Protein 4YJM (pdb70)

Solvent-accessible surface area: 19754 Å² total; per-residue (Å²): 231,170,221,102,105,59,4,48,0,18,5,18,39,44,74,144,17,61,165,102,48,9,12,84,4,0,118,78,14,27,214,25,53,86,102,62,1,109,179,15,26,143,55,2,91,178,151,36,28,5,68,17,54,60,23,93,63,72,76,0,22,74,64,6,110,90,0,17,38,84,0,110,138,52,68,58,68,3,41,7,13,20,68,40,128,273,108,93,68,4,32,0,15,5,16,59,43,73,43,11,6,90,66,0,9,9,14,0,0,87,14,8,28,211,24,56,80,103,59,1,124,185,15,26,114,56,2,108,175,142,34,28,4,66,15,54,56,21,90,65,70,77,0,22,74,66,6,131,38,0,22,23,0,0,132,51,12,38,10,44,3,43,7,12,21,65,34,90,172,282,109,128,65,30,32,0,4,5,4,50,35,129,123,17,60,163,100,47,9,8,86,4,0,117,76,11,25,213,23,54,84,96,49,1,112,149,14,22,136,46,0,133,100,25,3,2,5,65,17,49,61,21,101,130,85,75,0,70,77,64,7,134,87,0,20,40,83,0,132,139,52,48,56,24,4,62,7,33,42,15,43,100,234,222,101,144,67,23,42,0,28,6,58,59,43,107,69,15,47,183,96,0,8,17,22,0,0,92,14,4,28,212,26,55,73,96,63,1,118,180,16,22,141,59,2,134,189,153,38,31,8,70,14,51,52,21,97,129,80,75,0,77,69,57,7,133,29,0,17,18,0,0,116,30,4,10,30,63,3,80,8,50,42,66,60,141

Sequence (336 aa):
LERPKLYKVMLLNDDYTPREFVTVVLKAVFRMSEDTGRRVMMTAHRFGSAVVVVCERDIAETKAKEATDLGKEAGFPLMFTTEPERPKLYKVMLLNDDYTPREFVTVVLKAVFRMSEDTGRRVMMTAHRFGSAVVVVCERDIAETKAKEATDLGKEAGFPLMFTTEPEERPKLYKVMLLNDDYTPREFVTVVLKAVFRMSEDTGRRVMMTAHRFGSAVVVVCERDIAETKAKEATDLGKEAGFPLMFTTEPEERPKLYKVMLLNDDYTPREFVTVVLKAVFRMSEDTGRRVMMTAHRFGSAVVVVCERDIAETKAKEATDLGKEAGFPLMFTTEPE

Structure (mmCIF, N/CA/C/O backbone):
data_4YJM
#
_entry.id   4YJM
#
_cell.length_a   58.007
_cell.length_b   92.550
_cell.length_c   96.464
_cell.angle_alpha   90.00
_cell.angle_beta   90.00
_cell.angle_gamma   90.00
#
_symmetry.space_group_name_H-M   'P 21 21 21'
#
loop_
_entity.id
_entity.type
_entity.pdbx_description
1 polymer 'ATP-dependent Clp protease adapter protein ClpS 2'
2 water water
#
loop_
_atom_site.group_PDB
_atom_site.id
_atom_site.type_symbol
_atom_site.label_atom_id
_atom_site.label_alt_id
_atom_site.label_comp_id
_atom_site.label_asym_id
_atom_site.label_entity_id
_atom_site.label_seq_id
_atom_site.pdbx_PDB_ins_code
_atom_site.Cartn_x
_atom_site.Cartn_y
_atom_site.Cartn_z
_atom_site.occupancy
_atom_site.B_iso_or_equiv
_atom_site.auth_seq_id
_atom_site.auth_comp_id
_atom_site.auth_asym_id
_atom_site.auth_atom_id
_atom_site.pdbx_PDB_model_num
ATOM 1 N N . LEU A 1 18 ? -18.750 42.203 5.550 1.00 121.96 18 LEU A N 1
ATOM 2 C CA . LEU A 1 18 ? -19.817 41.307 5.981 1.00 117.97 18 LEU A CA 1
ATOM 3 C C . LEU A 1 18 ? -20.631 40.861 4.769 1.00 133.20 18 LEU A C 1
ATOM 4 O O . LEU A 1 18 ? -21.859 40.961 4.753 1.00 134.75 18 LEU A O 1
ATOM 19 N N . GLU A 1 19 ? -19.925 40.366 3.756 1.00 124.64 19 GLU A N 1
ATOM 20 C CA . GLU A 1 19 ? -20.539 39.953 2.495 1.00 108.55 19 GLU A CA 1
ATOM 21 C C . GLU A 1 19 ? -21.133 38.534 2.549 1.00 72.98 19 GLU A C 1
ATOM 22 O O . GLU A 1 19 ? -20.967 37.811 3.534 1.00 55.27 19 GLU A O 1
ATOM 34 N N . ARG A 1 20 ? -21.816 38.144 1.475 1.00 77.67 20 ARG A N 1
ATOM 35 C CA . ARG A 1 20 ? -22.560 36.882 1.429 1.00 82.72 20 ARG A CA 1
ATOM 36 C C . ARG A 1 20 ? -21.661 35.643 1.650 1.00 70.01 20 ARG A C 1
ATOM 37 O O . ARG A 1 20 ? -20.592 35.537 1.065 1.00 60.20 20 ARG A O 1
ATOM 58 N N . PRO A 1 21 ? -22.082 34.703 2.507 1.00 74.29 21 PRO A N 1
ATOM 59 C CA . PRO A 1 21 ? -21.192 33.548 2.684 1.00 71.33 21 PRO A CA 1
ATOM 60 C C . PRO A 1 21 ? -21.041 32.731 1.394 1.00 51.85 21 PRO A C 1
ATOM 61 O O . PRO A 1 21 ? -21.937 32.769 0.561 1.00 44.44 21 PRO A O 1
ATOM 72 N N . LYS A 1 22 ? -19.911 32.055 1.215 1.00 43.31 22 LYS A N 1
ATOM 73 C CA . LYS A 1 22 ? -19.686 31.199 0.045 1.00 42.11 22 LYS A CA 1
ATOM 74 C C . LYS A 1 22 ? -19.856 29.757 0.489 1.00 30.85 22 LYS A C 1
ATOM 75 O O . LYS A 1 22 ? -19.093 29.234 1.314 1.00 30.93 22 LYS A O 1
ATOM 94 N N . LEU A 1 23 ? -20.927 29.142 0.018 1.00 26.64 23 LEU A N 1
ATOM 95 C CA . LEU A 1 23 ? -21.284 27.785 0.400 1.00 28.10 23 LEU A CA 1
ATOM 96 C C . LEU A 1 23 ? -20.571 26.766 -0.466 1.00 26.70 23 LEU A C 1
ATOM 97 O O . LEU A 1 23 ? -20.139 27.081 -1.590 1.00 29.34 23 LEU A O 1
ATOM 113 N N . TYR A 1 24 ? -20.413 25.560 0.080 1.00 23.27 24 TYR A N 1
ATOM 114 C CA . TYR A 1 24 ? -19.659 24.477 -0.546 1.00 27.06 24 TYR A CA 1
ATOM 115 C C . TYR A 1 24 ? -20.535 23.243 -0.718 1.00 23.23 24 TYR A C 1
ATOM 116 O O . TYR A 1 24 ? -21.255 22.826 0.194 1.00 21.81 24 TYR A O 1
ATOM 134 N N . LYS A 1 25 ? -20.492 22.686 -1.913 1.00 24.69 25 LYS A N 1
ATOM 135 C CA . LYS A 1 25 ? -21.156 21.413 -2.186 1.00 26.20 25 LYS A CA 1
ATOM 136 C C . LYS A 1 25 ? -20.349 20.291 -1.561 1.00 28.64 25 LYS A C 1
ATOM 137 O O . LYS A 1 25 ? -19.123 20.289 -1.648 1.00 28.41 25 LYS A O 1
ATOM 156 N N . VAL A 1 26 ? -21.021 19.350 -0.927 1.00 24.35 26 VAL A N 1
ATOM 157 C CA . VAL A 1 26 ? -20.397 18.065 -0.625 1.00 22.39 26 VAL A CA 1
ATOM 158 C C . VAL A 1 26 ? -20.801 17.081 -1.726 1.00 24.78 26 VAL A C 1
ATOM 159 O O . VAL A 1 26 ? -21.993 16.886 -1.961 1.00 26.46 26 VAL A O 1
ATOM 172 N N . MET A 1 27 ? -19.811 16.481 -2.372 1.00 23.73 27 MET A N 1
ATOM 173 C CA . MET A 1 27 ? -19.990 15.578 -3.513 1.00 25.85 27 MET A CA 1
ATOM 174 C C . MET A 1 27 ? -19.657 14.169 -3.089 1.00 35.52 27 MET A C 1
ATOM 175 O O . MET A 1 27 ? -18.628 13.947 -2.500 1.00 27.57 27 MET A O 1
ATOM 189 N N . LEU A 1 28 ? -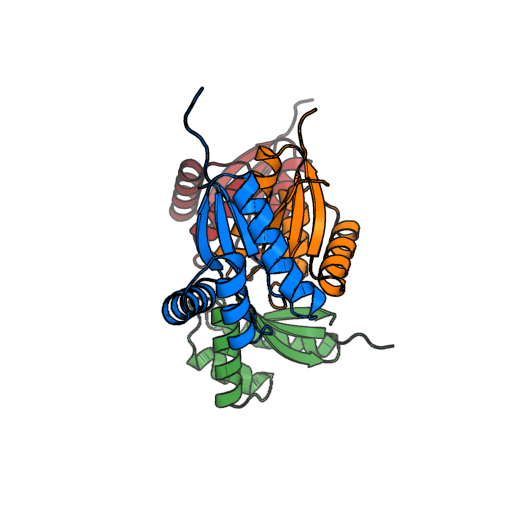20.517 13.225 -3.423 1.00 26.33 28 LEU A N 1
ATOM 190 C CA . LEU A 1 28 ? -20.169 11.803 -3.447 1.00 25.60 28 LEU A CA 1
ATOM 191 C C . LEU A 1 28 ? -19.582 11.408 -4.803 1.00 26.56 28 LEU A C 1
ATOM 192 O O . LEU A 1 28 ? -20.191 11.681 -5.859 1.00 30.67 28 LEU A O 1
ATOM 208 N N . LEU A 1 29 ? -18.441 10.707 -4.798 1.00 31.85 29 LEU A N 1
ATOM 209 C CA . LEU A 1 29 ? -17.818 10.216 -6.033 1.00 32.75 29 LEU A CA 1
ATOM 210 C C . LEU A 1 29 ? -18.167 8.762 -6.308 1.00 34.84 29 LEU A C 1
ATOM 211 O O . LEU A 1 29 ? -18.291 7.966 -5.388 1.00 35.28 29 LEU A O 1
ATOM 227 N N . ASN A 1 30 ? -18.318 8.425 -7.574 1.00 40.92 30 ASN A N 1
ATOM 228 C CA . ASN A 1 30 ? -18.557 7.045 -7.965 1.00 56.02 30 ASN A CA 1
ATOM 229 C C . ASN A 1 30 ? -17.330 6.200 -7.717 1.00 51.24 30 ASN A C 1
ATOM 230 O O . ASN A 1 30 ? -16.212 6.697 -7.818 1.00 42.20 30 ASN A O 1
ATOM 241 N N . ASP A 1 31 ? -17.544 4.934 -7.361 1.00 46.26 31 ASP A N 1
ATOM 242 C CA . ASP A 1 31 ? -16.489 3.925 -7.480 1.00 44.16 31 ASP A CA 1
ATOM 243 C C . ASP A 1 31 ? -17.073 2.541 -7.700 1.00 51.03 31 ASP A C 1
ATOM 244 O O . ASP A 1 31 ? -18.289 2.324 -7.520 1.00 44.61 31 ASP A O 1
ATOM 253 N N . ASP A 1 32 ? -16.180 1.618 -8.034 1.00 49.19 32 ASP A N 1
ATOM 254 C CA . ASP A 1 32 ? -16.522 0.236 -8.369 1.00 60.35 32 ASP A CA 1
ATOM 255 C C . ASP A 1 32 ? -16.493 -0.740 -7.205 1.00 48.39 32 ASP A C 1
ATOM 256 O O . ASP A 1 32 ? -16.745 -1.922 -7.414 1.00 50.37 32 ASP A O 1
ATOM 265 N N . TYR A 1 33 ? -16.148 -0.285 -6.001 1.00 47.94 33 TYR A N 1
ATOM 266 C CA . TYR A 1 33 ? -15.682 -1.230 -4.972 1.00 52.92 33 TYR A CA 1
ATOM 267 C C . TYR A 1 33 ? -16.408 -1.099 -3.645 1.00 50.35 33 TYR A C 1
ATOM 268 O O . TYR A 1 33 ? -16.473 -2.052 -2.877 1.00 45.38 33 TYR A O 1
ATOM 286 N N . THR A 1 34 ? -16.955 0.069 -3.368 1.00 39.41 34 THR A N 1
ATOM 287 C CA . THR A 1 34 ? -17.649 0.252 -2.105 1.00 36.43 34 THR A CA 1
ATOM 288 C C . THR A 1 34 ? -19.045 -0.332 -2.223 1.00 42.25 34 THR A C 1
ATOM 289 O O . THR A 1 34 ? -19.790 0.048 -3.124 1.00 37.66 34 THR A O 1
ATOM 300 N N . PRO A 1 35 ? -19.442 -1.217 -1.289 1.00 40.54 35 PRO A N 1
ATOM 301 C CA . PRO A 1 35 ? -20.796 -1.766 -1.429 1.00 53.16 35 PRO A CA 1
ATOM 302 C C . PRO A 1 35 ? -21.899 -0.725 -1.307 1.00 41.40 35 PRO A C 1
ATOM 303 O O . PRO A 1 35 ? -21.846 0.171 -0.463 1.00 42.58 35 PRO A O 1
ATOM 314 N N . ARG A 1 36 ? -22.914 -0.893 -2.147 1.00 49.82 36 ARG A N 1
ATOM 315 C CA . ARG A 1 36 ? -24.061 -0.004 -2.208 1.00 52.74 36 ARG A CA 1
ATOM 316 C C . ARG A 1 36 ? -24.689 0.174 -0.817 1.00 43.03 36 ARG A C 1
ATOM 317 O O . ARG A 1 36 ? -25.029 1.278 -0.411 1.00 40.97 36 ARG A O 1
ATOM 338 N N . GLU A 1 37 ? -24.827 -0.917 -0.084 1.00 38.92 37 GLU A N 1
ATOM 339 C CA . GLU A 1 37 ? -25.500 -0.877 1.202 1.00 45.73 37 GLU A CA 1
ATOM 340 C C . GLU A 1 37 ? -24.648 -0.173 2.261 1.00 45.60 37 GLU A C 1
ATOM 341 O O . GLU A 1 37 ? -25.193 0.387 3.209 1.00 40.86 37 GLU A O 1
ATOM 353 N N . PHE A 1 38 ? -23.326 -0.200 2.095 1.00 34.71 38 PHE A N 1
ATOM 354 C CA . PHE A 1 38 ? -22.432 0.554 2.977 1.00 35.08 38 PHE A CA 1
ATOM 355 C C . PHE A 1 38 ? -22.609 2.037 2.737 1.00 41.64 38 PHE A C 1
ATOM 356 O O . PHE A 1 38 ? -22.696 2.809 3.688 1.00 35.95 38 PHE A O 1
ATOM 373 N N . VAL A 1 39 ? -22.668 2.452 1.472 1.00 35.34 39 VAL A N 1
ATOM 374 C CA . VAL A 1 39 ? -22.835 3.893 1.179 1.00 28.00 39 VAL A CA 1
ATOM 375 C C . VAL A 1 39 ? -24.148 4.392 1.740 1.00 26.95 39 VAL A C 1
ATOM 376 O O . VAL A 1 39 ? -24.211 5.507 2.262 1.00 37.69 39 VAL A O 1
ATOM 389 N N . THR A 1 40 ? -25.206 3.604 1.622 1.00 29.22 40 THR A N 1
ATOM 390 C CA . THR A 1 40 ? -26.488 3.977 2.197 1.00 32.40 40 THR A CA 1
ATOM 391 C C . THR A 1 40 ? -26.382 4.286 3.698 1.00 36.57 40 THR A C 1
ATOM 392 O O . THR A 1 40 ? -26.916 5.301 4.170 1.00 29.75 40 THR A O 1
ATOM 403 N N . VAL A 1 41 ? -25.671 3.457 4.456 1.00 29.24 41 VAL A N 1
ATOM 404 C CA . VAL A 1 41 ? -25.633 3.677 5.896 1.00 29.03 41 VAL A CA 1
ATOM 405 C C . VAL A 1 41 ? -24.674 4.828 6.220 1.00 26.57 41 VAL A C 1
ATOM 406 O O . VAL A 1 41 ? -24.917 5.556 7.171 1.00 29.33 41 VAL A O 1
ATOM 419 N N . VAL A 1 42 ? -23.652 5.058 5.400 1.00 25.27 42 VAL A N 1
ATOM 420 C CA . VAL A 1 42 ? -22.819 6.256 5.582 1.00 23.32 42 VAL A CA 1
ATOM 421 C C . VAL A 1 42 ? -23.630 7.538 5.352 1.00 32.38 42 VAL A C 1
ATOM 422 O O . VAL A 1 42 ? -23.588 8.470 6.160 1.00 24.33 42 VAL A O 1
ATOM 435 N N . LEU A 1 43 ? -24.396 7.571 4.270 1.00 26.79 43 LEU A N 1
ATOM 436 C CA . LEU A 1 43 ? -25.242 8.725 3.967 1.00 27.45 43 LEU A CA 1
ATOM 437 C C . LEU A 1 43 ? -26.269 8.978 5.065 1.00 26.70 43 LEU A C 1
ATOM 438 O O . LEU A 1 43 ? -26.598 10.125 5.384 1.00 27.45 43 LEU A O 1
ATOM 454 N N . LYS A 1 44 ? -26.830 7.902 5.618 1.00 26.63 44 LYS A N 1
ATOM 455 C CA . LYS A 1 44 ? -27.786 8.046 6.693 1.00 30.91 44 LYS A CA 1
ATOM 456 C C . LYS A 1 44 ? -27.092 8.626 7.951 1.00 34.30 44 LYS A C 1
ATOM 457 O O . LYS A 1 44 ? -27.621 9.542 8.609 1.00 32.19 44 LYS A O 1
ATOM 476 N N . ALA A 1 45 ? -25.943 8.070 8.310 1.00 30.53 45 ALA A N 1
ATOM 477 C CA . ALA A 1 45 ? -25.300 8.425 9.588 1.00 34.05 45 ALA A CA 1
ATOM 478 C C . ALA A 1 45 ? -24.769 9.866 9.579 1.00 28.42 45 ALA A C 1
ATOM 479 O O . ALA A 1 45 ? -24.913 10.580 10.551 1.00 31.09 45 ALA A O 1
ATOM 486 N N . VAL A 1 46 ? -24.128 10.245 8.486 1.00 23.40 46 VAL A N 1
ATOM 487 C CA . VAL A 1 46 ? -23.395 11.521 8.380 1.00 22.34 46 VAL A CA 1
ATOM 488 C C . VAL A 1 46 ? -24.318 12.640 7.893 1.00 35.47 46 VAL A C 1
ATOM 489 O O . VAL A 1 46 ? -24.217 13.760 8.377 1.00 27.12 46 VAL A O 1
ATOM 502 N N . PHE A 1 47 ? -25.241 12.333 6.984 1.00 29.88 47 PHE A N 1
ATOM 503 C CA . PHE A 1 47 ? -26.054 13.381 6.346 1.00 32.83 47 PHE A CA 1
ATOM 504 C C . PHE A 1 47 ? -27.551 13.252 6.623 1.00 32.34 47 PHE A C 1
ATOM 505 O O . PHE A 1 47 ? -28.352 14.036 6.104 1.00 36.10 47 PHE A O 1
ATOM 522 N N . ARG A 1 48 ? -27.943 12.285 7.444 1.00 25.39 48 ARG A N 1
ATOM 523 C CA . ARG A 1 48 ? -29.333 12.085 7.812 1.00 33.70 48 ARG A CA 1
ATOM 524 C C . ARG A 1 48 ? -30.202 11.787 6.576 1.00 38.39 48 ARG A C 1
ATOM 525 O O . ARG A 1 48 ? -31.403 12.024 6.589 1.00 33.48 48 ARG A O 1
ATOM 546 N N . MET A 1 49 ? -29.596 11.245 5.526 1.00 41.20 49 MET A N 1
ATOM 547 C CA . MET A 1 49 ? -30.274 11.066 4.240 1.00 44.78 49 MET A CA 1
ATOM 548 C C . MET A 1 49 ? -31.016 9.719 4.181 1.00 42.60 49 MET A C 1
ATOM 549 O O . MET A 1 49 ? -30.489 8.682 4.596 1.00 46.83 49 MET A O 1
ATOM 563 N N . SER A 1 50 ? -32.260 9.716 3.708 1.00 42.68 50 SER A N 1
ATOM 564 C CA . SER A 1 50 ? -33.031 8.476 3.738 1.00 47.73 50 SER A CA 1
ATOM 565 C C . SER A 1 50 ? -32.517 7.487 2.700 1.00 41.37 50 SER A C 1
ATOM 566 O O . SER A 1 50 ? -31.764 7.856 1.780 1.00 37.61 50 SER A O 1
ATOM 574 N N . GLU A 1 51 ? -32.949 6.241 2.832 1.00 57.04 51 GLU A N 1
ATOM 575 C CA . GLU A 1 51 ? -32.568 5.208 1.882 1.00 72.11 51 GLU A CA 1
ATOM 576 C C . GLU A 1 51 ? -32.896 5.590 0.428 1.00 55.54 51 GLU A C 1
ATOM 577 O O . GLU A 1 51 ? -32.006 5.600 -0.417 1.00 48.43 51 GLU A O 1
ATOM 589 N N . ASP A 1 52 ? -34.150 5.934 0.141 1.00 50.19 52 ASP A N 1
ATOM 590 C CA . ASP A 1 52 ? -34.563 6.277 -1.223 1.00 66.39 52 ASP A CA 1
ATOM 591 C C . ASP A 1 52 ? -33.752 7.431 -1.803 1.00 55.53 52 ASP A C 1
ATOM 592 O O . ASP A 1 52 ? -33.281 7.370 -2.946 1.00 45.55 52 ASP A O 1
ATOM 601 N N . THR A 1 53 ? -33.606 8.500 -1.030 1.00 45.32 53 THR A N 1
ATOM 602 C CA . THR A 1 53 ? -32.803 9.639 -1.459 1.00 48.64 53 THR A CA 1
ATOM 603 C C . THR A 1 53 ? -31.337 9.257 -1.740 1.00 43.50 53 THR A C 1
ATOM 604 O O . THR A 1 53 ? -30.772 9.631 -2.782 1.00 43.76 53 THR A O 1
ATOM 615 N N . GLY A 1 54 ? -30.734 8.545 -0.801 1.00 40.45 54 GLY A N 1
ATOM 616 C CA . GLY A 1 54 ? -29.390 8.002 -0.972 1.00 42.63 54 GLY A CA 1
ATOM 617 C C . GLY A 1 54 ? -29.213 7.216 -2.267 1.00 54.39 54 GLY A C 1
ATOM 618 O O . GLY A 1 54 ? -28.214 7.386 -2.973 1.00 44.50 54 GLY A O 1
ATOM 622 N N . ARG A 1 55 ? -30.180 6.357 -2.596 1.00 39.24 55 ARG A N 1
ATOM 623 C CA . ARG A 1 55 ? -30.065 5.537 -3.791 1.00 53.10 55 ARG A CA 1
ATOM 624 C C . ARG A 1 55 ? -30.127 6.396 -5.051 1.00 55.17 55 ARG A C 1
ATOM 625 O O . ARG A 1 55 ? -29.500 6.073 -6.059 1.00 43.20 55 ARG A O 1
ATOM 646 N N . ARG A 1 56 ? -30.879 7.491 -5.008 1.00 40.71 56 ARG A N 1
ATOM 647 C CA . ARG A 1 56 ? -30.927 8.394 -6.150 1.00 63.11 56 ARG A CA 1
ATOM 648 C C . ARG A 1 56 ? -29.573 9.141 -6.259 1.00 48.79 56 ARG A C 1
ATOM 649 O O . ARG A 1 56 ? -29.101 9.479 -7.355 1.00 41.52 56 ARG A O 1
ATOM 670 N N . VAL A 1 57 ? -28.944 9.385 -5.122 1.00 47.62 57 VAL A N 1
ATOM 671 C CA . VAL A 1 57 ? -27.660 10.093 -5.126 1.00 46.48 57 VAL A CA 1
ATOM 672 C C . VAL A 1 57 ? -26.588 9.194 -5.801 1.00 42.70 57 VAL A C 1
ATOM 673 O O . VAL A 1 57 ? -25.857 9.622 -6.699 1.00 45.33 57 VAL A O 1
ATOM 686 N N . MET A 1 58 ? -26.556 7.933 -5.413 1.00 46.44 58 MET A N 1
ATOM 687 C CA . MET A 1 58 ? -25.706 6.942 -6.076 1.00 37.80 58 MET A CA 1
ATOM 688 C C . MET A 1 58 ? -25.920 6.759 -7.580 1.00 42.71 58 MET A C 1
ATOM 689 O O . MET A 1 58 ? -24.950 6.759 -8.352 1.00 45.63 58 MET A O 1
ATOM 703 N N . MET A 1 59 ? -27.155 6.527 -8.000 1.00 47.33 59 MET A N 1
ATOM 704 C CA . MET A 1 59 ? -27.444 6.444 -9.423 1.00 69.66 59 MET A CA 1
ATOM 705 C C . MET A 1 59 ? -26.873 7.649 -10.144 1.00 57.25 59 MET A C 1
ATOM 706 O O . MET A 1 59 ? -26.333 7.521 -11.235 1.00 45.08 59 MET A O 1
ATOM 720 N N . THR A 1 60 ? -26.974 8.823 -9.530 1.00 62.35 60 THR A N 1
ATOM 721 C CA . THR A 1 60 ? -26.464 10.034 -10.161 1.00 60.59 60 THR A CA 1
ATOM 722 C C . THR A 1 60 ? -24.942 9.956 -10.275 1.00 49.84 60 THR A C 1
ATOM 723 O O . THR A 1 60 ? -24.371 10.307 -11.317 1.00 51.00 60 THR A O 1
ATOM 734 N N . ALA A 1 61 ? -24.301 9.508 -9.200 1.00 43.10 61 ALA A N 1
ATOM 735 C CA . ALA A 1 61 ? -22.853 9.440 -9.161 1.00 42.48 61 ALA A CA 1
ATOM 736 C C . ALA A 1 61 ? -22.375 8.420 -10.209 1.00 49.92 61 ALA A C 1
ATOM 737 O O . ALA A 1 61 ? -21.411 8.669 -10.936 1.00 45.58 61 ALA A O 1
ATOM 744 N N . HIS A 1 62 ? -23.080 7.298 -10.310 1.00 59.49 62 HIS A N 1
ATOM 745 C CA . HIS A 1 62 ? -22.769 6.282 -11.324 1.00 54.32 62 HIS A CA 1
ATOM 746 C C . HIS A 1 62 ? -22.926 6.832 -12.752 1.00 49.36 62 HIS A C 1
ATOM 747 O O . HIS A 1 62 ? -22.147 6.507 -13.657 1.00 49.30 62 HIS A O 1
ATOM 761 N N . ARG A 1 63 ? -23.928 7.678 -12.955 1.00 55.87 63 ARG A N 1
ATOM 762 C CA . ARG A 1 63 ? -24.211 8.206 -14.282 1.00 80.69 63 ARG A CA 1
ATOM 763 C C . ARG A 1 63 ? -23.234 9.319 -14.669 1.00 72.15 63 ARG A C 1
ATOM 764 O O . ARG A 1 63 ? -22.826 9.410 -15.829 1.00 55.60 63 ARG A O 1
ATOM 785 N N . PHE A 1 64 ? -22.851 10.156 -13.705 1.00 67.24 64 PHE A N 1
ATOM 786 C CA . PHE A 1 64 ? -22.088 11.362 -14.020 1.00 68.78 64 PHE A CA 1
ATOM 787 C C . PHE A 1 64 ? -20.664 11.386 -13.455 1.00 48.82 64 PHE A C 1
ATOM 788 O O . PHE A 1 64 ? -19.875 12.259 -13.827 1.00 50.84 64 PHE A O 1
ATOM 805 N N . GLY A 1 65 ? -20.353 10.437 -12.576 1.00 45.34 65 GLY A N 1
ATOM 806 C CA . GLY A 1 65 ? -19.086 10.377 -11.836 1.00 49.09 65 GLY A CA 1
ATOM 807 C C . GLY A 1 65 ? -19.129 10.919 -10.403 1.00 40.56 65 GLY A C 1
ATOM 808 O O . GLY A 1 65 ? -18.376 10.481 -9.523 1.00 37.63 65 GLY A O 1
ATOM 812 N N . SER A 1 66 ? -20.011 11.884 -10.158 1.00 35.74 66 SER A N 1
ATOM 813 C CA . SER A 1 66 ? -20.234 12.425 -8.815 1.00 37.23 66 SER A CA 1
ATOM 814 C C . SER A 1 66 ? -21.679 12.895 -8.626 1.00 37.57 66 SER A C 1
ATOM 815 O O . SER A 1 66 ? -22.382 13.060 -9.609 1.00 40.69 66 SER A O 1
ATOM 823 N N . ALA A 1 67 ? -22.084 13.155 -7.377 1.00 32.63 67 ALA A N 1
ATOM 824 C CA . ALA A 1 67 ? -23.435 13.645 -7.052 1.00 36.16 67 ALA A CA 1
ATOM 825 C C . ALA A 1 67 ? -23.412 14.550 -5.827 1.00 24.86 67 ALA A C 1
ATOM 826 O O . ALA A 1 67 ? -22.681 14.270 -4.880 1.00 24.70 67 ALA A O 1
ATOM 833 N N . VAL A 1 68 ? -24.193 15.643 -5.858 1.00 29.49 68 VAL A N 1
ATOM 834 C CA . VAL A 1 68 ? -24.262 16.553 -4.717 1.00 26.92 68 VAL A CA 1
ATOM 835 C C . VAL A 1 68 ? -25.068 15.934 -3.610 1.00 30.63 68 VAL A C 1
ATOM 836 O O . VAL A 1 68 ? -26.181 15.465 -3.841 1.00 28.85 68 VAL A O 1
ATOM 849 N N . VAL A 1 69 ? -24.533 16.002 -2.402 1.00 24.01 69 VAL A N 1
ATOM 850 C CA . VAL A 1 69 ? -25.189 15.474 -1.195 1.00 27.16 69 VAL A CA 1
ATOM 851 C C . VAL A 1 69 ? -25.890 16.576 -0.413 1.00 24.57 69 VAL A C 1
ATOM 852 O O . VAL A 1 69 ? -27.067 16.468 -0.078 1.00 27.00 69 VAL A O 1
ATOM 865 N N . VAL A 1 70 ? -25.165 17.667 -0.205 1.00 23.22 70 VAL A N 1
ATOM 866 C CA . VAL A 1 70 ? -25.624 18.806 0.567 1.00 20.46 70 VAL A CA 1
ATOM 867 C C . VAL A 1 70 ? -24.784 20.024 0.139 1.00 19.53 70 VAL A C 1
ATOM 868 O O . VAL A 1 70 ? -23.689 19.845 -0.395 1.00 22.02 70 VAL A O 1
ATOM 881 N N . VAL A 1 71 ? -25.295 21.232 0.368 1.00 22.84 71 VAL A N 1
ATOM 882 C CA . VAL A 1 71 ? -24.511 22.458 0.128 1.00 24.22 71 VAL A CA 1
ATOM 883 C C . VAL A 1 71 ? -24.609 23.284 1.422 1.00 20.62 71 VAL A C 1
ATOM 884 O O . VAL A 1 71 ? -25.699 23.618 1.901 1.00 24.63 71 VAL A O 1
ATOM 897 N N . CYS A 1 72 ? -23.455 23.550 2.045 1.00 23.42 72 CYS A N 1
ATOM 898 C CA . CYS A 1 72 ? -23.459 24.153 3.375 1.00 22.09 72 CYS A CA 1
ATOM 899 C C . CYS A 1 72 ? -22.196 24.987 3.604 1.00 27.59 72 CYS A C 1
ATOM 900 O O . CYS A 1 72 ? -21.359 25.115 2.724 1.00 24.25 72 CYS A O 1
ATOM 908 N N . GLU A 1 73 ? -22.101 25.574 4.786 1.00 22.60 73 GLU A N 1
ATOM 909 C CA . GLU A 1 73 ? -20.950 26.391 5.170 1.00 24.25 73 GLU A CA 1
ATOM 910 C C . GLU A 1 73 ? -19.650 25.600 4.964 1.00 21.89 73 GLU A C 1
ATOM 911 O O . GLU A 1 73 ? -19.595 24.394 5.231 1.00 21.60 73 GLU A O 1
ATOM 923 N N . ARG A 1 74 ? -18.611 26.283 4.508 1.00 26.79 74 ARG A N 1
ATOM 924 C CA . ARG A 1 74 ? -17.370 25.583 4.159 1.00 22.41 74 ARG A CA 1
ATOM 925 C C . ARG A 1 74 ? -16.865 24.643 5.258 1.00 26.38 74 ARG A C 1
ATOM 926 O O . ARG A 1 74 ? -16.573 23.489 4.994 1.00 25.46 74 ARG A O 1
ATOM 947 N N . ASP A 1 75 ? -16.702 25.140 6.487 1.00 24.43 75 ASP A N 1
ATOM 948 C CA . ASP A 1 75 ? -16.196 24.312 7.592 1.00 30.20 75 ASP A CA 1
ATOM 949 C C . ASP A 1 75 ? -17.002 23.043 7.779 1.00 31.55 75 ASP A C 1
ATOM 950 O O . ASP A 1 75 ? -16.440 21.980 8.016 1.00 25.46 75 ASP A O 1
ATOM 959 N N . ILE A 1 76 ? -18.326 23.155 7.675 1.00 30.32 76 ILE A N 1
ATOM 960 C CA . ILE A 1 76 ? -19.189 22.018 7.893 1.00 21.51 76 ILE A CA 1
ATOM 961 C C . ILE A 1 76 ? -19.086 21.050 6.717 1.00 26.19 76 ILE A C 1
ATOM 962 O O . ILE A 1 76 ? -18.976 19.838 6.923 1.00 26.28 76 ILE A O 1
ATOM 978 N N . ALA A 1 77 ? -19.043 21.583 5.497 1.00 25.14 77 ALA A N 1
ATOM 979 C CA . ALA A 1 77 ? -18.834 20.736 4.308 1.00 20.56 77 ALA A CA 1
ATOM 980 C C . ALA A 1 77 ? -17.568 19.906 4.418 1.00 25.07 77 ALA A C 1
ATOM 981 O O . ALA A 1 77 ? -17.569 18.682 4.156 1.00 27.24 77 ALA A O 1
ATOM 988 N N . GLU A 1 78 ? -16.476 20.556 4.836 1.00 23.39 78 GLU A N 1
ATOM 989 C CA . GLU A 1 78 ? -15.185 19.878 4.968 1.00 24.95 78 GLU A CA 1
ATOM 990 C C . GLU A 1 78 ? -15.260 18.808 6.041 1.00 29.21 78 GLU A C 1
ATOM 991 O O . GLU A 1 78 ? -14.751 17.709 5.864 1.00 27.60 78 GLU A O 1
ATOM 1003 N N . THR A 1 79 ? -15.870 19.135 7.172 1.00 23.43 79 THR A N 1
ATOM 1004 C CA . THR A 1 79 ? -15.963 18.188 8.289 1.00 27.29 79 THR A CA 1
ATOM 1005 C C . THR A 1 79 ? -16.746 16.952 7.923 1.00 23.72 79 THR A C 1
ATOM 1006 O O . THR A 1 79 ? -16.307 15.829 8.167 1.00 28.62 79 THR A O 1
ATOM 1017 N N . LYS A 1 80 ? -17.916 17.144 7.333 1.00 26.06 80 LYS A N 1
ATOM 1018 C CA . LYS A 1 80 ? -18.721 16.005 6.890 1.00 29.35 80 LYS A CA 1
ATOM 1019 C C . LYS A 1 80 ? -18.119 15.195 5.753 1.00 38.80 80 LYS A C 1
ATOM 1020 O O . LYS A 1 80 ? -18.238 13.987 5.781 1.00 27.42 80 LYS A O 1
ATOM 1039 N N . ALA A 1 81 ? -17.519 15.835 4.746 1.00 23.71 81 ALA A N 1
ATOM 1040 C CA . ALA A 1 81 ? -16.857 15.098 3.690 1.00 21.59 81 ALA A CA 1
ATOM 1041 C C . ALA A 1 81 ? -15.782 14.216 4.296 1.00 28.68 81 ALA A C 1
ATOM 1042 O O . ALA A 1 81 ? -15.635 13.044 3.918 1.00 28.18 81 ALA A O 1
ATOM 1049 N N . LYS A 1 82 ? -15.037 14.748 5.262 1.00 27.68 82 LYS A N 1
ATOM 1050 C CA . LYS A 1 82 ? -13.952 13.958 5.836 1.00 27.57 82 LYS A CA 1
ATOM 1051 C C . LYS A 1 82 ? -14.485 12.811 6.731 1.00 29.68 82 LYS A C 1
ATOM 1052 O O . LYS A 1 82 ? -13.947 11.717 6.703 1.00 27.25 82 LYS A O 1
ATOM 1071 N N . GLU A 1 83 ? -15.538 13.047 7.512 1.00 25.88 83 GLU A N 1
ATOM 1072 C CA . GLU A 1 83 ? -16.083 11.976 8.367 1.00 30.54 83 GLU A CA 1
ATOM 1073 C C . GLU A 1 83 ? -16.624 10.842 7.520 1.00 34.01 83 GLU A C 1
ATOM 1074 O O . GLU A 1 83 ? -16.395 9.655 7.833 1.00 32.58 83 GLU A O 1
ATOM 1086 N N . ALA A 1 84 ? -17.317 11.197 6.441 1.00 26.08 84 ALA A N 1
ATOM 1087 C CA . ALA A 1 84 ? -17.942 10.191 5.586 1.00 27.22 84 ALA A CA 1
ATOM 1088 C C . ALA A 1 84 ? -16.871 9.406 4.806 1.00 39.34 84 ALA A C 1
ATOM 1089 O O . ALA A 1 84 ? -16.910 8.180 4.691 1.00 29.31 84 ALA A O 1
ATOM 1096 N N . THR A 1 85 ? -15.889 10.114 4.289 1.00 26.72 85 THR A N 1
ATOM 1097 C CA . THR A 1 85 ? -14.758 9.446 3.659 1.00 26.00 85 THR A CA 1
ATOM 1098 C C . THR A 1 85 ? -14.005 8.516 4.604 1.00 33.35 85 THR A C 1
ATOM 1099 O O . THR A 1 85 ? -13.558 7.443 4.192 1.00 32.70 85 THR A O 1
ATOM 1110 N N . ASP A 1 86 ? -13.783 8.964 5.841 1.00 27.95 86 ASP A N 1
ATOM 1111 C CA . ASP A 1 86 ? -13.019 8.192 6.795 1.00 30.39 86 ASP A CA 1
ATOM 1112 C C . ASP A 1 86 ? -13.719 6.862 7.097 1.00 32.53 86 ASP A C 1
ATOM 1113 O O . ASP A 1 86 ? -13.071 5.867 7.362 1.00 32.99 86 ASP A O 1
ATOM 1122 N N . LEU A 1 87 ? -15.040 6.862 7.099 1.00 30.29 87 LEU A N 1
ATOM 1123 C CA . LEU A 1 87 ? -15.746 5.622 7.394 1.00 32.92 87 LEU A CA 1
ATOM 1124 C C . LEU A 1 87 ? -15.392 4.571 6.325 1.00 33.83 87 LEU A C 1
ATOM 1125 O O . LEU A 1 87 ? -15.137 3.396 6.640 1.00 34.27 87 LEU A O 1
ATOM 1141 N N . GLY A 1 88 ? -15.336 4.990 5.065 1.00 31.40 88 GLY A N 1
ATOM 1142 C CA . GLY A 1 88 ? -14.985 4.069 3.994 1.00 40.43 88 GLY A CA 1
ATOM 1143 C C . GLY A 1 88 ? -13.529 3.672 4.039 1.00 35.65 88 GLY A C 1
ATOM 1144 O O . GLY A 1 88 ? -13.152 2.488 3.951 1.00 35.84 88 GLY A O 1
ATOM 1148 N N . LYS A 1 89 ? -12.697 4.679 4.223 1.00 36.83 89 LYS A N 1
ATOM 1149 C CA . LYS A 1 89 ? -11.252 4.471 4.240 1.00 37.76 89 LYS A CA 1
ATOM 1150 C C . LYS A 1 89 ? -10.865 3.411 5.280 1.00 42.37 89 LYS A C 1
ATOM 1151 O O . LYS A 1 89 ? -10.163 2.459 4.970 1.00 38.91 89 LYS A O 1
ATOM 1170 N N . GLU A 1 90 ? -11.362 3.548 6.507 1.00 36.17 90 GLU A N 1
ATOM 1171 C CA . GLU A 1 90 ? -10.961 2.656 7.576 1.00 45.04 90 GLU A CA 1
ATOM 1172 C C . GLU A 1 90 ? -11.644 1.289 7.476 1.00 39.36 90 GLU A C 1
ATOM 1173 O O . GLU A 1 90 ? -11.297 0.380 8.210 1.00 42.20 90 GLU A O 1
ATOM 1185 N N . ALA A 1 91 ? -12.599 1.163 6.559 1.00 39.59 91 ALA A N 1
ATOM 1186 C CA . ALA A 1 91 ? -13.183 -0.134 6.216 1.00 49.11 91 ALA A CA 1
ATOM 1187 C C . ALA A 1 91 ? -12.456 -0.789 5.044 1.00 41.32 91 ALA A C 1
ATOM 1188 O O . ALA A 1 91 ? -12.766 -1.915 4.677 1.00 48.09 91 ALA A O 1
ATOM 1195 N N . GLY A 1 92 ? -11.510 -0.077 4.439 1.00 45.60 92 GLY A N 1
ATOM 1196 C CA . GLY A 1 92 ? -10.747 -0.629 3.331 1.00 50.66 92 GLY A CA 1
ATOM 1197 C C . GLY A 1 92 ? -11.413 -0.405 1.988 1.00 54.77 92 GLY A C 1
ATOM 1198 O O . GLY A 1 92 ? -11.099 -1.093 1.029 1.00 52.63 92 GLY A O 1
ATOM 1202 N N . PHE A 1 93 ? -12.343 0.546 1.925 1.00 43.47 93 PHE A N 1
ATOM 1203 C CA . PHE A 1 93 ? -13.025 0.904 0.685 1.00 43.94 93 PHE A CA 1
ATOM 1204 C C . PHE A 1 93 ? -12.490 2.225 0.138 1.00 46.86 93 PHE A C 1
ATOM 1205 O O . PHE A 1 93 ? -12.001 3.058 0.912 1.00 39.47 93 PHE A O 1
ATOM 1222 N N . PRO A 1 94 ? -12.606 2.433 -1.191 1.00 48.30 94 PRO A N 1
ATOM 1223 C CA . PRO A 1 94 ? -12.151 3.677 -1.824 1.00 47.46 94 PRO A CA 1
ATOM 1224 C C . PRO A 1 94 ? -13.173 4.811 -1.752 1.00 44.54 94 PRO A C 1
ATOM 1225 O O . PRO A 1 94 ? -12.916 5.862 -2.326 1.00 37.10 94 PRO A O 1
ATOM 1236 N N . LEU A 1 95 ? -14.297 4.597 -1.063 1.00 39.83 95 LEU A N 1
ATOM 1237 C CA . LEU A 1 95 ? -15.338 5.620 -0.904 1.00 32.70 95 LEU A CA 1
ATOM 1238 C C . LEU A 1 95 ? -14.778 7.011 -0.623 1.00 34.48 95 LEU A C 1
ATOM 1239 O O . LEU A 1 95 ? -14.009 7.217 0.317 1.00 32.33 95 LEU A O 1
ATOM 1255 N N . MET A 1 96 ? -15.189 7.969 -1.435 1.00 28.06 96 MET A N 1
ATOM 1256 C CA . MET A 1 96 ? -14.693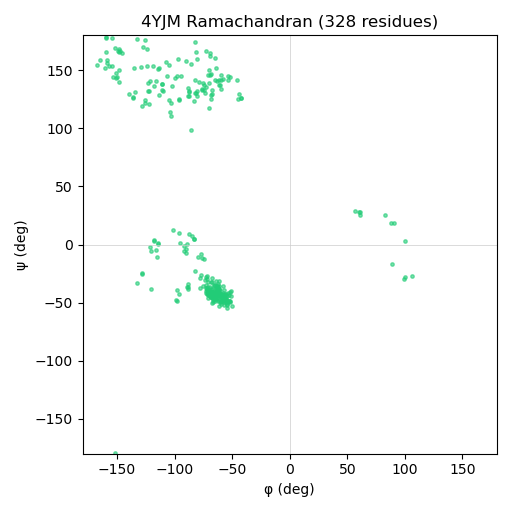 9.341 -1.355 1.00 29.92 96 MET A CA 1
ATOM 1257 C C . MET A 1 96 ? -15.773 10.404 -1.467 1.00 27.40 96 MET A C 1
ATOM 1258 O O . MET A 1 96 ? -16.585 10.392 -2.412 1.00 28.65 96 MET A O 1
ATOM 1272 N N . PHE A 1 97 ? -15.797 11.306 -0.478 1.00 28.43 97 PHE A N 1
ATOM 1273 C CA . PHE A 1 97 ? -16.596 12.524 -0.519 1.00 26.84 97 PHE A CA 1
ATOM 1274 C C . PHE A 1 97 ? -15.655 13.721 -0.634 1.00 28.45 97 PHE A C 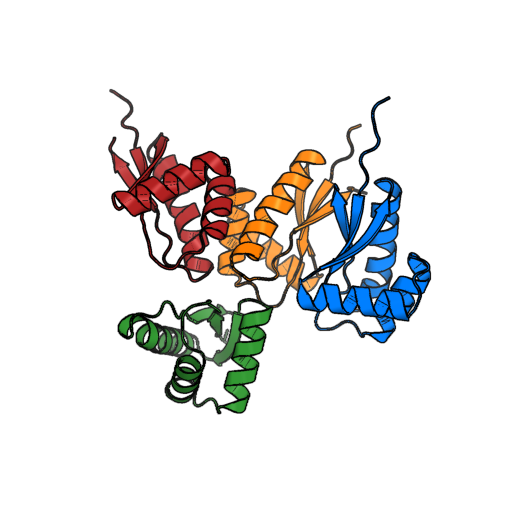1
ATOM 1275 O O . PHE A 1 97 ? -14.614 13.734 0.015 1.00 31.64 97 PHE A O 1
ATOM 1292 N N . THR A 1 98 ? -16.014 14.700 -1.469 1.00 29.36 98 THR A N 1
ATOM 1293 C CA . THR A 1 98 ? -15.162 15.879 -1.684 1.00 28.34 98 THR A CA 1
ATOM 1294 C C . THR A 1 98 ? -15.987 17.144 -1.455 1.00 29.49 98 THR A C 1
ATOM 1295 O O . THR A 1 98 ? -17.203 17.073 -1.339 1.00 25.36 98 THR A O 1
ATOM 1306 N N . THR A 1 99 ? -15.347 18.309 -1.399 1.00 22.87 99 THR A N 1
ATOM 1307 C CA . THR A 1 99 ? -16.093 19.563 -1.422 1.00 25.55 99 THR A CA 1
ATOM 1308 C C . THR A 1 99 ? -15.704 20.392 -2.631 1.00 25.39 99 THR A C 1
ATOM 1309 O O . THR A 1 99 ? -14.606 20.284 -3.161 1.00 27.40 99 THR A O 1
ATOM 1320 N N . GLU A 1 100 ? -16.621 21.239 -3.064 1.00 23.92 100 GLU A N 1
ATOM 1321 C CA . GLU A 1 100 ? -16.303 22.207 -4.078 1.00 29.66 100 GLU A CA 1
ATOM 1322 C C . GLU A 1 100 ? -17.174 23.417 -3.887 1.00 25.66 100 GLU A C 1
ATOM 1323 O O . GLU A 1 100 ? -18.317 23.335 -3.454 1.00 26.01 100 GLU A O 1
ATOM 1335 N N . PRO A 1 101 ? -16.623 24.569 -4.234 1.00 29.50 101 PRO A N 1
ATOM 1336 C CA . PRO A 1 101 ? -17.377 25.785 -4.002 1.00 27.04 101 PRO A CA 1
ATOM 1337 C C . PRO A 1 101 ? -18.581 25.828 -4.944 1.00 30.77 101 PRO A C 1
ATOM 1338 O O . PRO A 1 101 ? -18.480 25.337 -6.070 1.00 33.24 101 PRO A O 1
ATOM 1349 N N . GLU A 1 102 ? -19.707 26.381 -4.500 1.00 28.21 102 GLU A N 1
ATOM 1350 C CA . GLU A 1 102 ? -20.863 26.519 -5.403 1.00 51.85 102 GLU A CA 1
ATOM 1351 C C . GLU A 1 102 ? -20.722 27.767 -6.268 1.00 48.66 102 GLU A C 1
ATOM 1352 O O . GLU A 1 102 ? -19.643 28.360 -6.351 1.00 42.92 102 GLU A O 1
ATOM 1364 N N . ARG B 1 20 ? -3.062 33.652 10.667 1.00 94.91 20 ARG B N 1
ATOM 1365 C CA . ARG B 1 20 ? -2.350 32.948 9.604 1.00 108.54 20 ARG B CA 1
ATOM 1366 C C . ARG B 1 20 ? -3.320 32.470 8.524 1.00 123.33 20 ARG B C 1
ATOM 1367 O O . ARG B 1 20 ? -4.394 31.967 8.841 1.00 129.44 20 ARG B O 1
ATOM 1387 N N . PRO B 1 21 ? -2.952 32.629 7.241 1.00 110.03 21 PRO B N 1
ATOM 1388 C CA . PRO B 1 21 ? -3.816 32.069 6.193 1.00 94.64 21 PRO B CA 1
ATOM 1389 C C . PRO B 1 21 ? -3.818 30.539 6.221 1.00 98.02 21 PRO B C 1
ATOM 1390 O O . PRO B 1 21 ? -2.747 29.941 6.319 1.00 135.66 21 PRO B O 1
ATOM 1401 N N . LYS B 1 22 ? -4.990 29.915 6.154 1.00 107.95 22 LYS B N 1
ATOM 1402 C CA . LYS B 1 22 ? -5.049 28.463 6.141 1.00 77.50 22 LYS B CA 1
ATOM 1403 C C . LYS B 1 22 ? -4.830 27.965 4.718 1.00 49.89 22 LYS B C 1
ATOM 1404 O O . LYS B 1 22 ? -5.528 28.361 3.775 1.00 30.31 22 LYS B O 1
ATOM 1423 N N . LEU B 1 23 ? -3.823 27.116 4.559 1.00 30.53 23 LEU B N 1
ATOM 1424 C CA . LEU B 1 23 ? -3.473 26.575 3.254 1.00 25.12 23 LEU B CA 1
ATOM 1425 C C . LEU B 1 23 ? -4.241 25.274 2.985 1.00 26.89 23 LEU B C 1
ATOM 1426 O O . LEU B 1 23 ? -4.706 24.636 3.934 1.00 26.40 23 LEU B O 1
ATOM 1442 N N . TYR B 1 24 ? -4.374 24.913 1.701 1.00 25.93 24 TYR B N 1
ATOM 1443 C CA . TYR B 1 24 ? -5.102 23.735 1.247 1.00 23.65 24 TYR B CA 1
ATOM 1444 C C . TYR B 1 24 ? -4.234 22.790 0.432 1.00 29.07 24 TYR B C 1
ATOM 1445 O O . TYR B 1 24 ? -3.517 23.205 -0.436 1.00 21.38 24 TYR B O 1
ATOM 1463 N N . LYS B 1 25 ? -4.279 21.514 0.762 1.00 20.87 25 LYS B N 1
ATOM 1464 C CA . LYS B 1 25 ? -3.664 20.479 -0.064 1.00 21.61 25 LYS B CA 1
ATOM 1465 C C . LYS B 1 25 ? -4.465 20.263 -1.324 1.00 22.38 25 LYS B C 1
ATOM 1466 O O . LYS B 1 25 ? -5.708 20.208 -1.286 1.00 25.68 25 LYS B O 1
ATOM 1485 N N . VAL B 1 26 ? -3.783 20.154 -2.451 1.00 20.23 26 VAL B N 1
ATOM 1486 C CA . VAL B 1 26 ? -4.398 19.644 -3.653 1.00 18.46 26 VAL B CA 1
ATOM 1487 C C . VAL B 1 26 ? -4.020 18.164 -3.683 1.00 22.80 26 VAL B C 1
ATOM 1488 O O . VAL B 1 26 ? -2.835 17.796 -3.576 1.00 23.94 26 VAL B O 1
ATOM 1501 N N . MET B 1 27 ? -5.038 17.332 -3.778 1.00 21.71 27 MET B N 1
ATOM 1502 C CA . MET B 1 27 ? -4.878 15.868 -3.738 1.00 29.56 27 MET B CA 1
ATOM 1503 C C . MET B 1 27 ? -5.178 15.243 -5.096 1.00 23.27 27 MET B C 1
ATOM 1504 O O . MET B 1 27 ? -6.183 15.577 -5.716 1.00 22.76 27 MET B O 1
ATOM 1518 N N . LEU B 1 28 ? -4.292 14.354 -5.542 1.00 26.63 28 LEU B N 1
ATOM 1519 C CA . LEU B 1 28 ? -4.581 13.481 -6.680 1.00 21.65 28 LEU B CA 1
ATOM 1520 C C . LEU B 1 28 ? -5.264 12.222 -6.140 1.00 21.45 28 LEU B C 1
ATOM 1521 O O . LEU B 1 28 ? -4.746 11.557 -5.230 1.00 25.83 28 LEU B O 1
ATOM 1537 N N . LEU B 1 29 ? -6.409 11.871 -6.702 1.00 24.24 29 LEU B N 1
ATOM 1538 C CA . LEU B 1 29 ? -7.065 10.612 -6.310 1.00 28.31 29 LEU B CA 1
ATOM 1539 C C . LEU B 1 29 ? -6.686 9.475 -7.252 1.00 25.20 29 LEU B C 1
ATOM 1540 O O . LEU B 1 29 ? -6.512 9.695 -8.447 1.00 24.09 29 LEU B O 1
ATOM 1556 N N . ASN B 1 30 ? -6.576 8.283 -6.700 1.00 28.46 30 ASN B N 1
ATOM 1557 C CA . ASN B 1 30 ? -6.433 7.079 -7.503 1.00 34.79 30 ASN B CA 1
ATOM 1558 C C . ASN B 1 30 ? -7.659 6.798 -8.353 1.00 35.35 30 ASN B C 1
ATOM 1559 O O . ASN B 1 30 ? -8.769 7.027 -7.906 1.00 29.32 30 ASN B O 1
ATOM 1570 N N . ASP B 1 31 ? -7.471 6.319 -9.574 1.00 32.14 31 ASP B N 1
ATOM 1571 C CA . ASP B 1 31 ? -8.554 5.647 -10.298 1.00 28.58 31 ASP B CA 1
ATOM 1572 C C . ASP B 1 31 ? -7.923 4.575 -11.173 1.00 36.40 31 ASP B C 1
ATOM 1573 O O . ASP B 1 31 ? -6.703 4.542 -11.358 1.00 34.74 31 ASP B O 1
ATOM 1582 N N . ASP B 1 32 ? -8.745 3.687 -11.690 1.00 29.28 32 ASP B N 1
ATOM 1583 C CA . ASP B 1 32 ? -8.241 2.517 -12.388 1.00 32.80 32 ASP B CA 1
ATOM 1584 C C . ASP B 1 32 ? -8.308 2.648 -13.911 1.00 35.40 32 ASP B C 1
ATOM 1585 O O . ASP B 1 32 ? -8.106 1.653 -14.618 1.00 33.60 32 ASP B O 1
ATOM 1594 N N . TYR B 1 33 ? -8.553 3.854 -14.428 1.00 28.80 33 TYR B N 1
ATOM 1595 C CA . TYR B 1 33 ? -8.890 4.007 -15.842 1.00 32.21 33 TYR B CA 1
ATOM 1596 C C . TYR B 1 33 ? -8.115 5.105 -16.581 1.00 31.67 33 TYR B C 1
ATOM 1597 O O . TYR B 1 33 ? -7.823 4.958 -17.764 1.00 29.83 33 TYR B O 1
ATOM 1615 N N . THR B 1 34 ? -7.759 6.191 -15.917 1.00 24.81 34 THR B N 1
ATOM 1616 C CA . THR B 1 34 ? -7.022 7.246 -16.594 1.00 22.29 34 THR B CA 1
ATOM 1617 C C . THR B 1 34 ? -5.628 6.742 -16.965 1.00 26.20 34 THR B C 1
ATOM 1618 O O . THR B 1 34 ? -4.941 6.179 -16.129 1.00 27.44 34 THR B O 1
ATOM 1629 N N . PRO B 1 35 ? -5.213 6.906 -18.234 1.00 24.52 35 PRO B N 1
ATOM 1630 C CA . PRO B 1 35 ? -3.853 6.434 -18.530 1.00 26.58 35 PRO B CA 1
ATOM 1631 C C . PRO B 1 35 ? -2.777 7.160 -17.732 1.00 27.87 35 PRO B C 1
ATOM 1632 O O . PRO B 1 35 ? -2.849 8.371 -17.551 1.00 25.81 35 PRO B O 1
ATOM 1643 N N . ARG B 1 36 ? -1.753 6.432 -17.284 1.00 27.70 36 ARG B N 1
ATOM 1644 C CA . ARG B 1 36 ? -0.744 7.062 -16.435 1.00 28.91 36 ARG B CA 1
ATOM 1645 C C . ARG B 1 36 ? 0.007 8.169 -17.206 1.00 28.51 36 ARG B C 1
ATOM 1646 O O . ARG B 1 36 ? 0.336 9.215 -16.639 1.00 25.97 36 ARG B O 1
ATOM 1667 N N . GLU B 1 37 ? 0.283 7.958 -18.488 1.00 28.78 37 GLU B N 1
ATOM 1668 C CA . GLU B 1 37 ? 1.002 8.993 -19.212 1.00 32.64 37 GLU B CA 1
ATOM 1669 C C . GLU B 1 37 ? 0.143 10.256 -19.387 1.00 31.41 37 GLU B C 1
ATOM 1670 O O . GLU B 1 37 ? 0.688 11.346 -19.426 1.00 30.11 37 GLU B O 1
ATOM 1682 N N . PHE B 1 38 ? -1.179 10.132 -19.443 1.00 26.33 38 PHE B N 1
ATOM 1683 C CA . PHE B 1 38 ? -2.028 11.305 -19.446 1.00 26.58 38 PHE B CA 1
ATOM 1684 C C . PHE B 1 38 ? -1.965 12.065 -18.092 1.00 30.21 38 PHE B C 1
ATOM 1685 O O . PHE B 1 38 ? -1.877 13.292 -18.077 1.00 25.67 38 PHE B O 1
ATOM 1702 N N . VAL B 1 39 ? -2.034 11.355 -16.966 1.00 26.25 39 VAL B N 1
ATOM 1703 C CA . VAL B 1 39 ? -1.856 11.999 -15.650 1.00 24.70 39 VAL B CA 1
ATOM 1704 C C . VAL B 1 39 ? -0.499 12.739 -15.593 1.00 20.93 39 VAL B C 1
ATOM 1705 O O . VAL B 1 39 ? -0.415 13.892 -15.104 1.00 22.97 39 VAL B O 1
ATOM 1718 N N . THR B 1 40 ? 0.528 12.100 -16.109 1.00 24.07 40 THR B N 1
ATOM 1719 C CA . THR B 1 40 ? 1.851 12.699 -16.133 1.00 23.85 40 THR B CA 1
ATOM 1720 C C . THR B 1 40 ? 1.855 14.050 -16.828 1.00 35.08 40 THR B C 1
ATOM 1721 O O . THR B 1 40 ? 2.414 14.995 -16.297 1.00 28.39 40 THR B O 1
ATOM 1732 N N . VAL B 1 41 ? 1.244 14.152 -18.002 1.00 27.20 41 VAL B N 1
ATOM 1733 C CA . VAL B 1 41 ? 1.239 15.444 -18.713 1.00 25.75 41 VAL B CA 1
ATOM 1734 C C . VAL B 1 41 ? 0.306 16.469 -18.060 1.00 22.11 41 VAL B C 1
ATOM 1735 O O . VAL B 1 41 ? 0.529 17.689 -18.165 1.00 26.55 41 VAL B O 1
ATOM 1748 N N . VAL B 1 42 ? -0.751 16.005 -17.392 1.00 20.53 42 VAL B N 1
ATOM 1749 C CA . VAL B 1 42 ? -1.614 16.885 -16.631 1.00 19.65 42 VAL B CA 1
ATOM 1750 C C . VAL B 1 42 ? -0.843 17.490 -15.461 1.00 30.45 42 VAL B C 1
ATOM 1751 O O . VAL B 1 42 ? -0.876 18.703 -15.237 1.00 22.95 42 VAL B O 1
ATOM 1764 N N . LEU B 1 43 ? -0.089 16.661 -14.745 1.00 25.96 43 LEU B N 1
ATOM 1765 C CA . LEU B 1 43 ? 0.728 17.184 -13.641 1.00 22.89 43 LEU B CA 1
ATOM 1766 C C . LEU B 1 43 ? 1.768 18.166 -14.130 1.00 22.24 43 LEU B C 1
ATOM 1767 O O . LEU B 1 43 ? 2.071 19.140 -13.454 1.00 24.66 43 LEU B O 1
ATOM 1783 N N . LYS B 1 44 ? 2.390 17.885 -15.264 1.00 21.84 44 LYS B N 1
ATOM 1784 C CA . LYS B 1 44 ? 3.372 18.808 -15.793 1.00 26.66 44 LYS B CA 1
ATOM 1785 C C . LYS B 1 44 ? 2.702 20.141 -16.179 1.00 27.88 44 LYS B C 1
ATOM 1786 O O . LYS B 1 44 ? 3.186 21.203 -15.836 1.00 29.99 44 LYS B O 1
ATOM 1805 N N . ALA B 1 45 ? 1.573 20.071 -16.878 1.00 28.53 45 ALA B N 1
ATOM 1806 C CA . ALA B 1 45 ? 0.938 21.281 -17.404 1.00 33.12 45 ALA B CA 1
ATOM 1807 C C . ALA B 1 45 ? 0.375 22.178 -16.309 1.00 27.96 45 ALA B C 1
ATOM 1808 O O . ALA B 1 45 ? 0.494 23.397 -16.368 1.00 30.49 45 ALA B O 1
ATOM 1815 N N . VAL B 1 46 ? -0.318 21.573 -15.357 1.00 23.17 46 VAL B N 1
ATOM 1816 C CA . VAL B 1 46 ? -1.019 22.331 -14.343 1.00 22.92 46 VAL B CA 1
ATOM 1817 C C . VAL B 1 46 ? -0.136 22.645 -13.144 1.00 34.93 46 VAL B C 1
ATOM 1818 O O . VAL B 1 46 ? -0.273 23.739 -12.609 1.00 23.76 46 VAL B O 1
ATOM 1831 N N . PHE B 1 47 ? 0.790 21.743 -12.773 1.00 23.42 47 PHE B N 1
ATOM 1832 C CA . PHE B 1 47 ? 1.531 21.884 -11.527 1.00 29.75 47 PHE B CA 1
ATOM 1833 C C . PHE B 1 47 ? 3.012 22.030 -11.755 1.00 32.36 47 PHE B C 1
ATOM 1834 O O . PHE B 1 47 ? 3.773 22.145 -10.795 1.00 28.10 47 PHE B O 1
ATOM 1851 N N . ARG B 1 48 ? 3.435 22.073 -13.020 1.00 23.23 48 ARG B N 1
ATOM 1852 C CA . ARG B 1 48 ? 4.849 22.187 -13.379 1.00 29.43 48 ARG B CA 1
ATOM 1853 C C . ARG B 1 48 ? 5.687 21.045 -12.753 1.00 31.43 48 ARG B C 1
ATOM 1854 O O . ARG B 1 48 ? 6.877 21.183 -12.503 1.00 29.09 48 ARG B O 1
ATOM 1875 N N . MET B 1 49 ? 5.047 19.899 -12.547 1.00 31.50 49 MET B N 1
ATOM 1876 C CA . MET B 1 49 ? 5.660 18.764 -11.868 1.00 32.16 49 MET B CA 1
ATOM 1877 C C . MET B 1 49 ? 6.421 17.866 -12.817 1.00 36.46 49 MET B C 1
ATOM 1878 O O . MET B 1 49 ? 5.893 17.442 -13.867 1.00 40.04 49 MET B O 1
ATOM 1892 N N . SER B 1 50 ? 7.691 17.572 -12.492 1.00 37.21 50 SER B N 1
ATOM 1893 C CA . SER B 1 50 ? 8.465 16.727 -13.381 1.00 38.05 50 SER B CA 1
ATOM 1894 C C . SER B 1 50 ? 7.882 15.317 -13.458 1.00 41.54 50 SER B C 1
ATOM 1895 O O . SER B 1 50 ? 7.140 14.864 -12.563 1.00 34.89 50 SER B O 1
ATOM 1903 N N . GLU B 1 51 ? 8.259 14.630 -14.528 1.00 43.61 51 GLU B N 1
ATOM 1904 C CA . GLU B 1 51 ? 7.814 13.269 -14.798 1.00 52.27 51 GLU B CA 1
ATOM 1905 C C . GLU B 1 51 ? 8.067 12.354 -13.623 1.00 42.66 51 GLU B C 1
ATOM 1906 O O . GLU B 1 51 ? 7.182 11.622 -13.190 1.00 45.45 51 GLU B O 1
ATOM 1918 N N . ASP B 1 52 ? 9.296 12.420 -13.117 1.00 40.53 52 ASP B N 1
ATOM 1919 C CA . ASP B 1 52 ? 9.763 11.591 -12.017 1.00 50.44 52 ASP B CA 1
ATOM 1920 C C . ASP B 1 52 ? 8.982 11.807 -10.732 1.00 42.55 52 ASP B C 1
ATOM 1921 O O . ASP B 1 52 ? 8.531 10.844 -10.113 1.00 39.45 52 ASP B O 1
ATOM 1930 N N . THR B 1 53 ? 8.866 13.057 -10.288 1.00 39.02 53 THR B N 1
ATOM 1931 C CA . THR B 1 53 ? 8.011 13.358 -9.151 1.00 39.44 53 THR B CA 1
ATOM 1932 C C . THR B 1 53 ? 6.557 12.928 -9.393 1.00 37.95 53 THR B C 1
ATOM 1933 O O . THR B 1 53 ? 5.894 12.350 -8.508 1.00 37.72 53 THR B O 1
ATOM 1944 N N . GLY B 1 54 ? 6.043 13.253 -10.567 1.00 37.53 54 GLY B N 1
ATOM 1945 C CA . GLY B 1 54 ? 4.697 12.851 -10.946 1.00 32.62 54 GLY B CA 1
ATOM 1946 C C . GLY B 1 54 ? 4.448 11.352 -10.768 1.00 37.18 54 GLY B C 1
ATOM 1947 O O . GLY B 1 54 ? 3.392 10.934 -10.278 1.00 35.91 54 GLY B O 1
ATOM 1951 N N . ARG B 1 55 ? 5.435 10.532 -11.124 1.00 36.23 55 ARG B N 1
ATOM 1952 C CA . ARG B 1 55 ? 5.240 9.099 -11.051 1.00 35.71 55 ARG B CA 1
ATOM 1953 C C . ARG B 1 55 ? 5.254 8.644 -9.600 1.00 43.95 55 ARG B C 1
ATOM 1954 O O . ARG B 1 55 ? 4.577 7.682 -9.240 1.00 39.36 55 ARG B O 1
ATOM 1975 N N . ARG B 1 56 ? 6.006 9.353 -8.759 1.00 38.66 56 ARG B N 1
ATOM 1976 C CA . ARG B 1 56 ? 5.991 9.046 -7.338 1.00 43.69 56 ARG B CA 1
ATOM 1977 C C . ARG B 1 56 ? 4.633 9.418 -6.724 1.00 38.03 56 ARG B C 1
ATOM 1978 O O . ARG B 1 56 ? 4.096 8.682 -5.881 1.00 38.89 56 ARG B O 1
ATOM 1999 N N . VAL B 1 57 ? 4.096 10.568 -7.129 1.00 31.89 57 VAL B N 1
ATOM 2000 C CA . VAL B 1 57 ? 2.780 10.990 -6.661 1.00 30.97 57 VAL B CA 1
ATOM 2001 C C . VAL B 1 57 ? 1.715 9.955 -7.048 1.00 37.89 57 VAL B C 1
ATOM 2002 O O . VAL B 1 57 ? 0.893 9.571 -6.216 1.00 35.15 57 VAL B O 1
ATOM 2015 N N . MET B 1 58 ? 1.749 9.482 -8.290 1.00 36.07 58 MET B N 1
ATOM 2016 C CA . MET B 1 58 ? 0.798 8.468 -8.752 1.00 37.25 58 MET B CA 1
ATOM 2017 C C . MET B 1 58 ? 0.888 7.164 -7.971 1.00 35.28 58 MET B C 1
ATOM 2018 O O . MET B 1 58 ? -0.139 6.571 -7.628 1.00 41.76 58 MET B O 1
ATOM 2032 N N . MET B 1 59 ? 2.100 6.715 -7.668 1.00 30.12 59 MET B N 1
ATOM 2033 C CA . MET B 1 59 ? 2.269 5.482 -6.939 1.00 33.25 59 MET B CA 1
ATOM 2034 C C . MET B 1 59 ? 1.783 5.617 -5.501 1.00 42.95 59 MET B C 1
ATOM 2035 O O . MET B 1 59 ? 1.292 4.647 -4.901 1.00 38.52 59 MET B O 1
ATOM 2049 N N . THR B 1 60 ? 1.940 6.823 -4.956 1.00 36.61 60 THR B N 1
ATOM 2050 C CA . THR B 1 60 ? 1.441 7.134 -3.636 1.00 44.35 60 THR B CA 1
ATOM 2051 C C . THR B 1 60 ? -0.093 7.055 -3.685 1.00 35.24 60 THR B C 1
ATOM 2052 O O . THR B 1 60 ? -0.708 6.407 -2.819 1.00 35.50 60 THR B O 1
ATOM 2063 N N . ALA B 1 61 ? -0.698 7.657 -4.709 1.00 32.42 61 ALA B N 1
ATOM 2064 C CA . ALA B 1 61 ? -2.165 7.648 -4.848 1.00 42.81 61 ALA B CA 1
ATOM 2065 C C . ALA B 1 61 ? -2.691 6.221 -5.028 1.00 43.74 61 ALA B C 1
ATOM 2066 O O . ALA B 1 61 ? -3.711 5.840 -4.451 1.00 37.48 61 ALA B O 1
ATOM 2073 N N . HIS B 1 62 ? -1.974 5.421 -5.806 1.00 38.35 62 HIS B N 1
ATOM 2074 C CA . HIS B 1 62 ? -2.311 4.002 -5.978 1.00 41.83 62 HIS B CA 1
ATOM 2075 C C . HIS B 1 62 ? -2.206 3.201 -4.678 1.00 38.27 62 HIS B C 1
ATOM 2076 O O . HIS B 1 62 ? -3.041 2.348 -4.384 1.00 44.71 62 HIS B O 1
ATOM 2090 N N . ARG B 1 63 ? -1.174 3.455 -3.895 1.00 38.54 63 ARG B N 1
ATOM 2091 C CA . ARG B 1 63 ? -0.966 2.715 -2.667 1.00 40.59 63 ARG B CA 1
ATOM 2092 C C . ARG B 1 63 ? -1.977 3.123 -1.567 1.00 52.16 63 ARG B C 1
ATOM 2093 O O . ARG B 1 63 ? -2.494 2.272 -0.837 1.00 50.73 63 ARG B O 1
ATOM 2114 N N . PHE B 1 64 ? -2.267 4.418 -1.464 1.00 39.99 64 PHE B N 1
ATOM 2115 C CA . PHE B 1 64 ? -3.027 4.940 -0.332 1.00 42.54 64 PHE B CA 1
ATOM 2116 C C . PHE B 1 64 ? -4.366 5.535 -0.693 1.00 40.53 64 PHE B C 1
ATOM 2117 O O . PHE B 1 64 ? -5.111 5.936 0.202 1.00 45.30 64 PHE B O 1
ATOM 2134 N N . GLY B 1 65 ? -4.659 5.603 -1.986 1.00 40.82 65 GLY B N 1
ATOM 2135 C CA . GLY B 1 65 ? -5.912 6.163 -2.468 1.00 37.06 65 GLY B CA 1
ATOM 2136 C C . GLY B 1 65 ? -5.825 7.580 -2.968 1.00 29.21 65 GLY B C 1
ATOM 2137 O O . GLY B 1 65 ? -6.636 7.994 -3.765 1.00 30.19 65 GLY B O 1
ATOM 2141 N N . SER B 1 66 ? -4.883 8.360 -2.436 1.00 31.08 66 SER B N 1
ATOM 2142 C CA . SER B 1 66 ? -4.695 9.762 -2.847 1.00 32.80 66 SER B CA 1
ATOM 2143 C C . SER B 1 66 ? -3.291 10.202 -2.463 1.00 34.42 66 SER B C 1
ATOM 2144 O O . SER B 1 66 ? -2.654 9.547 -1.636 1.00 34.92 66 SER B O 1
ATOM 2152 N N . ALA B 1 67 ? -2.850 11.332 -3.016 1.00 30.22 67 ALA B N 1
ATOM 2153 C CA . ALA B 1 67 ? -1.484 11.814 -2.781 1.00 30.64 67 ALA B CA 1
ATOM 2154 C C . ALA B 1 67 ? -1.478 13.321 -2.886 1.00 22.84 67 ALA B C 1
ATOM 2155 O O . ALA B 1 67 ? -2.154 13.881 -3.742 1.00 22.08 67 ALA B O 1
ATOM 2162 N N . VAL B 1 68 ? -0.670 13.974 -2.051 1.00 22.46 68 VAL B N 1
ATOM 2163 C CA . VAL B 1 68 ? -0.598 15.424 -2.101 1.00 19.98 68 VAL B CA 1
ATOM 2164 C C . VAL B 1 68 ? 0.236 15.866 -3.305 1.00 20.50 68 VAL B C 1
ATOM 2165 O O . VAL B 1 68 ? 1.366 15.393 -3.468 1.00 25.50 68 VAL B O 1
ATOM 2178 N N . VAL B 1 69 ? -0.264 16.833 -4.047 1.00 22.44 69 VAL B N 1
ATOM 2179 C CA . VAL B 1 69 ? 0.416 17.390 -5.198 1.00 26.57 69 VAL B CA 1
ATOM 2180 C C . VAL B 1 69 ? 1.126 18.676 -4.809 1.00 21.04 69 VAL B C 1
ATOM 2181 O O . VAL B 1 69 ? 2.297 18.873 -5.126 1.00 25.62 69 VAL B O 1
ATOM 2194 N N . VAL B 1 70 ? 0.398 19.560 -4.132 1.00 22.56 70 VAL B N 1
ATOM 2195 C CA . VAL B 1 70 ? 0.908 20.874 -3.718 1.00 22.36 70 VAL B CA 1
ATOM 2196 C C . VAL B 1 70 ? 0.036 21.345 -2.564 1.00 21.10 70 VAL B C 1
ATOM 2197 O O . VAL B 1 70 ? -1.08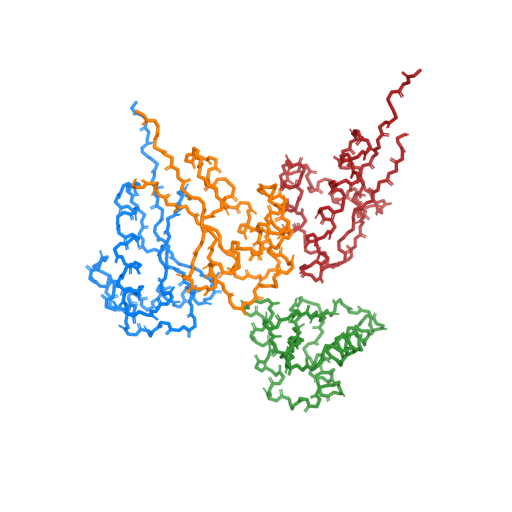7 20.862 -2.417 1.00 23.91 70 VAL B O 1
ATOM 2210 N N . VAL B 1 71 ? 0.575 22.235 -1.731 1.00 22.43 71 VAL B N 1
ATOM 2211 C CA . VAL B 1 71 ? -0.208 22.883 -0.675 1.00 21.87 71 VAL B CA 1
ATOM 2212 C C . VAL B 1 71 ? -0.127 24.402 -0.878 1.00 27.18 71 VAL B C 1
ATOM 2213 O O . VAL B 1 71 ? 0.961 24.984 -0.900 1.00 24.24 71 VAL B O 1
ATOM 2226 N N . CYS B 1 72 ? -1.280 25.054 -1.053 1.00 20.27 72 CYS B N 1
ATOM 2227 C CA . CYS B 1 72 ? -1.264 26.477 -1.425 1.00 17.34 72 CYS B CA 1
ATOM 2228 C C . CYS B 1 72 ? -2.536 27.194 -0.980 1.00 19.94 72 CYS B C 1
ATOM 2229 O O . CYS B 1 72 ? -3.406 26.602 -0.354 1.00 22.12 72 CYS B O 1
ATOM 2237 N N . GLU B 1 73 ? -2.581 28.490 -1.234 1.00 22.09 73 GLU B N 1
ATOM 2238 C CA . GLU B 1 73 ? -3.737 29.330 -0.851 1.00 26.87 73 GLU B CA 1
ATOM 2239 C C . GLU B 1 73 ? -5.041 28.682 -1.382 1.00 20.60 73 GLU B C 1
ATOM 2240 O O . GLU B 1 73 ? -5.046 28.123 -2.470 1.00 22.71 73 GLU B O 1
ATOM 2252 N N . ARG B 1 74 ? -6.132 28.795 -0.614 1.00 22.76 74 ARG B N 1
ATOM 2253 C CA . ARG B 1 74 ? -7.365 28.093 -0.894 1.00 24.85 74 ARG B CA 1
ATOM 2254 C C . ARG B 1 74 ? -7.845 28.305 -2.308 1.00 26.03 74 ARG B C 1
ATOM 2255 O O . ARG B 1 74 ? -8.124 27.342 -3.004 1.00 22.00 74 ARG B O 1
ATOM 2276 N N . ASP B 1 75 ? -7.903 29.565 -2.747 1.00 22.25 75 ASP B N 1
ATOM 2277 C CA . ASP B 1 75 ? -8.477 29.892 -4.064 1.00 24.94 75 ASP B CA 1
ATOM 2278 C C . ASP B 1 75 ? -7.656 29.258 -5.176 1.00 22.60 75 ASP B C 1
ATOM 2279 O O . ASP B 1 75 ? -8.196 28.777 -6.165 1.00 23.56 75 ASP B O 1
ATOM 2288 N N . ILE B 1 76 ? -6.338 29.296 -5.016 1.00 22.23 76 ILE B N 1
ATOM 2289 C CA . ILE B 1 76 ? -5.437 28.727 -6.005 1.00 26.38 76 ILE B CA 1
ATOM 2290 C C . ILE B 1 76 ? -5.546 27.215 -6.010 1.00 26.60 76 ILE B C 1
ATOM 2291 O O . ILE B 1 76 ? -5.603 26.591 -7.091 1.00 24.74 76 ILE B O 1
ATOM 2307 N N . ALA B 1 77 ? -5.601 26.610 -4.821 1.00 22.63 77 ALA B N 1
ATOM 2308 C CA . ALA B 1 77 ? -5.793 25.152 -4.734 1.00 24.63 77 ALA B CA 1
ATOM 2309 C C . ALA B 1 77 ? -7.068 24.720 -5.471 1.00 22.90 77 ALA B C 1
ATOM 2310 O O . ALA B 1 77 ? -7.056 23.756 -6.222 1.00 21.80 77 ALA B O 1
ATOM 2317 N N . GLU B 1 78 ? -8.174 25.435 -5.257 1.00 18.52 78 GLU B N 1
ATOM 2318 C CA . GLU B 1 78 ? -9.433 25.138 -5.908 1.00 18.94 78 GLU B CA 1
ATOM 2319 C C . GLU B 1 78 ? -9.366 25.274 -7.430 1.00 25.61 78 GLU B C 1
ATOM 2320 O O . GLU B 1 78 ? -9.877 24.431 -8.147 1.00 19.41 78 GLU B O 1
ATOM 2332 N N . THR B 1 79 ? -8.765 26.359 -7.897 1.00 25.40 79 THR B N 1
ATOM 2333 C CA . THR B 1 79 ? -8.601 26.648 -9.327 1.00 27.90 79 THR B CA 1
ATOM 2334 C C . THR B 1 79 ? -7.788 25.553 -10.024 1.00 22.27 79 THR B C 1
ATOM 2335 O O . THR B 1 79 ? -8.213 24.973 -11.058 1.00 22.85 79 THR B O 1
ATOM 2346 N N . LYS B 1 80 ? -6.649 25.214 -9.442 1.00 21.40 80 LYS B N 1
ATOM 2347 C CA . LYS B 1 80 ? -5.792 24.197 -10.027 1.00 21.75 80 LYS B CA 1
ATOM 2348 C C . LYS B 1 80 ? -6.428 22.811 -9.979 1.00 28.16 80 LYS B C 1
ATOM 2349 O O . LYS B 1 80 ? -6.334 22.054 -10.940 1.00 22.35 80 LYS B O 1
ATOM 2368 N N . ALA B 1 81 ? -7.085 22.472 -8.882 1.00 21.41 81 ALA B N 1
ATOM 2369 C CA . ALA B 1 81 ? -7.737 21.165 -8.808 1.00 21.05 81 ALA B CA 1
ATOM 2370 C C . ALA B 1 81 ? -8.803 21.065 -9.892 1.00 25.55 81 ALA B C 1
ATOM 2371 O O . ALA B 1 81 ? -8.956 20.021 -10.548 1.00 23.38 81 ALA B O 1
ATOM 2378 N N . LYS B 1 82 ? -9.522 22.149 -10.124 1.00 24.11 82 LYS B N 1
ATOM 2379 C CA . LYS B 1 82 ? -10.586 22.127 -11.115 1.00 25.84 82 LYS B CA 1
ATOM 2380 C C . LYS B 1 82 ? -10.023 22.057 -12.540 1.00 26.61 82 LYS B C 1
ATOM 2381 O O . LYS B 1 82 ? -10.596 21.371 -13.392 1.00 26.85 82 LYS B O 1
ATOM 2400 N N . GLU B 1 83 ? -8.971 22.828 -12.825 1.00 26.18 83 GLU B N 1
ATOM 2401 C CA . GLU B 1 83 ? -8.381 22.788 -14.177 1.00 26.23 83 GLU B CA 1
ATOM 2402 C C . GLU B 1 83 ? -7.825 21.425 -14.523 1.00 21.61 83 GLU B C 1
ATOM 2403 O O . GLU B 1 83 ? -8.015 20.944 -15.640 1.00 29.13 83 GLU B O 1
ATOM 2415 N N . ALA B 1 84 ? -7.142 20.786 -13.570 1.00 21.25 84 ALA B N 1
ATOM 2416 C CA . ALA B 1 84 ? -6.626 19.446 -13.795 1.00 21.47 84 ALA B CA 1
ATOM 2417 C C . ALA B 1 84 ? -7.719 18.377 -13.920 1.00 26.10 84 ALA B C 1
ATOM 2418 O O . ALA B 1 84 ? -7.634 17.505 -14.783 1.00 24.66 84 ALA B O 1
ATOM 2425 N N . THR B 1 85 ? -8.739 18.428 -13.072 1.00 22.97 85 THR B N 1
ATOM 2426 C CA . THR B 1 85 ? -9.869 17.545 -13.192 1.00 20.43 85 THR B CA 1
ATOM 2427 C C . THR B 1 85 ? -10.559 17.691 -14.552 1.00 26.81 85 THR B C 1
ATOM 2428 O O . THR B 1 85 ? -10.935 16.696 -15.212 1.00 26.21 85 THR B O 1
ATOM 2439 N N . ASP B 1 86 ? -10.711 18.940 -14.982 1.00 25.46 86 ASP B N 1
ATOM 2440 C CA . ASP B 1 86 ? -11.429 19.231 -16.223 1.00 25.36 86 ASP B CA 1
ATOM 2441 C C . ASP B 1 86 ? -10.738 18.644 -17.447 1.00 31.67 86 ASP B C 1
ATOM 2442 O O . ASP B 1 86 ? -11.398 18.220 -18.403 1.00 25.16 86 ASP B O 1
ATOM 2451 N N . LEU B 1 87 ? -9.408 18.652 -17.432 1.00 24.24 87 LEU B N 1
ATOM 2452 C CA . LEU B 1 87 ? -8.654 17.987 -18.484 1.00 21.85 87 LEU B CA 1
ATOM 2453 C C . LEU B 1 87 ? -9.076 16.500 -18.597 1.00 22.24 87 LEU B C 1
ATOM 2454 O O . LEU B 1 87 ? -9.316 15.987 -19.701 1.00 26.24 87 LEU B O 1
ATOM 2470 N N . GLY B 1 88 ? -9.133 15.823 -17.467 1.00 24.79 88 GLY B N 1
ATOM 2471 C CA . GLY B 1 88 ? -9.522 14.414 -17.485 1.00 29.50 88 GLY B CA 1
ATOM 2472 C C . GLY B 1 88 ? -10.976 14.226 -17.889 1.00 26.46 88 GLY B C 1
ATOM 2473 O O . GLY B 1 88 ? -11.338 13.360 -18.694 1.00 26.37 88 GLY B O 1
ATOM 2477 N N . LYS B 1 89 ? -11.819 15.055 -17.308 1.00 23.18 89 LYS B N 1
ATOM 2478 C CA . LYS B 1 89 ? -13.253 15.012 -17.583 1.00 25.50 89 LYS B CA 1
ATOM 2479 C C . LYS B 1 89 ? -13.542 15.175 -19.035 1.00 33.42 89 LYS B C 1
ATOM 2480 O O . LYS B 1 89 ? -14.294 14.386 -19.590 1.00 28.92 89 LYS B O 1
ATOM 2499 N N . GLU B 1 90 ? -12.967 16.191 -19.683 1.00 26.17 90 GLU B N 1
ATOM 2500 C CA . GLU B 1 90 ? -13.305 16.408 -21.067 1.00 29.92 90 GLU B CA 1
ATOM 2501 C C . GLU B 1 90 ? -12.662 15.394 -22.000 1.00 32.14 90 GLU B C 1
ATOM 2502 O O . GLU B 1 90 ? -13.045 15.306 -23.164 1.00 30.19 90 GLU B O 1
ATOM 2514 N N . ALA B 1 91 ? -11.709 14.622 -21.505 1.00 28.54 91 ALA B N 1
ATOM 2515 C CA . ALA B 1 91 ? -11.135 13.519 -22.283 1.00 38.13 91 ALA B CA 1
ATOM 2516 C C . ALA B 1 91 ? -11.905 12.188 -22.055 1.00 37.45 91 ALA B C 1
ATOM 2517 O O . ALA B 1 91 ? -11.613 11.180 -22.694 1.00 36.95 91 ALA B O 1
ATOM 2524 N N . GLY B 1 92 ? -12.845 12.187 -21.112 1.00 33.43 92 GLY B N 1
ATOM 2525 C CA . GLY B 1 92 ? -13.680 11.018 -20.844 1.00 40.71 92 GLY B CA 1
ATOM 2526 C C . GLY B 1 92 ? -13.241 10.178 -19.645 1.00 32.58 92 GLY B C 1
ATOM 2527 O O . GLY B 1 92 ? -13.853 9.158 -19.340 1.00 33.01 92 GLY B O 1
ATOM 2531 N N . PHE B 1 93 ? -12.207 10.614 -18.936 1.00 26.68 93 PHE B N 1
ATOM 2532 C CA . PHE B 1 93 ? -11.616 9.840 -17.855 1.00 22.22 93 PHE B CA 1
ATOM 2533 C C . PHE B 1 93 ? -12.139 10.253 -16.493 1.00 24.41 93 PHE B C 1
ATOM 2534 O O . PHE B 1 93 ? -12.664 11.353 -16.337 1.00 30.32 93 PHE B O 1
ATOM 2551 N N . PRO B 1 94 ? -12.014 9.374 -15.489 1.00 28.51 94 PRO B N 1
ATOM 2552 C CA . PRO B 1 94 ? -12.547 9.747 -14.165 1.00 26.73 94 PRO B CA 1
ATOM 2553 C C . PRO B 1 94 ? -11.541 10.514 -13.297 1.00 24.18 94 PRO B C 1
ATOM 2554 O O . PRO B 1 94 ? -11.759 10.772 -12.133 1.00 26.04 94 PRO B O 1
ATOM 2565 N N . LEU B 1 95 ? -10.428 10.890 -13.897 1.00 21.33 95 LEU B N 1
ATOM 2566 C CA . LEU B 1 95 ? -9.353 11.613 -13.202 1.00 23.76 95 LEU B CA 1
ATOM 2567 C C . LEU B 1 95 ? -9.855 12.748 -12.323 1.00 26.39 95 LEU B C 1
ATOM 2568 O O . LEU B 1 95 ? -10.575 13.620 -12.794 1.00 25.96 95 LEU B O 1
ATOM 2584 N N . MET B 1 96 ? -9.482 12.719 -11.053 1.00 22.21 96 MET B N 1
ATOM 2585 C CA . MET B 1 96 ? -10.034 13.673 -10.078 1.00 23.15 96 MET B CA 1
ATOM 2586 C C . MET B 1 96 ? -8.947 14.231 -9.167 1.00 22.23 96 MET B C 1
ATOM 2587 O O . MET B 1 96 ? -8.179 13.454 -8.574 1.00 22.83 96 MET B O 1
ATOM 2601 N N . PHE B 1 97 ? -8.873 15.555 -9.105 1.00 23.23 97 PHE B N 1
ATOM 2602 C CA . PHE B 1 97 ? -8.090 16.253 -8.092 1.00 19.59 97 PHE B CA 1
ATOM 2603 C C . PHE B 1 97 ? -9.038 16.968 -7.122 1.00 27.91 97 PHE B C 1
ATOM 2604 O O . PHE B 1 97 ? -10.041 17.512 -7.541 1.00 25.92 97 PHE B O 1
ATOM 2621 N N . THR B 1 98 ? -8.738 16.917 -5.831 1.00 24.02 98 THR B N 1
ATOM 2622 C CA . THR B 1 98 ? -9.593 17.551 -4.799 1.00 21.49 98 THR B CA 1
ATOM 2623 C C . THR B 1 98 ? -8.775 18.496 -3.931 1.00 24.71 98 THR B C 1
ATOM 2624 O O . THR B 1 98 ? -7.560 18.540 -4.069 1.00 24.38 98 THR B O 1
ATOM 2635 N N . THR B 1 99 ? -9.415 19.215 -3.001 1.00 19.92 99 THR B N 1
ATOM 2636 C CA . THR B 1 99 ? -8.660 19.987 -2.037 1.00 20.92 99 THR B CA 1
ATOM 2637 C C . THR B 1 99 ? -9.085 19.540 -0.670 1.00 22.52 99 THR B C 1
ATOM 2638 O O . THR B 1 99 ? -10.211 19.065 -0.450 1.00 24.06 99 THR B O 1
ATOM 2649 N N . GLU B 1 100 ? -8.179 19.708 0.279 1.00 23.01 100 GLU B N 1
ATOM 2650 C CA . GLU B 1 100 ? -8.511 19.556 1.686 1.00 32.97 100 GLU B CA 1
ATOM 2651 C C . GLU B 1 100 ? -7.652 20.486 2.502 1.00 28.14 100 GLU B C 1
ATOM 2652 O O . GLU B 1 100 ? -6.513 20.758 2.133 1.00 24.91 100 GLU B O 1
ATOM 2664 N N . PRO B 1 101 ? -8.190 20.940 3.639 1.00 24.09 101 PRO B N 1
ATOM 2665 C CA . PRO B 1 101 ? -7.477 21.914 4.459 1.00 25.94 101 PRO B CA 1
ATOM 2666 C C . PRO B 1 101 ? -6.280 21.231 5.081 1.00 31.55 101 PRO B C 1
ATOM 2667 O O . PRO B 1 101 ? -6.379 20.058 5.465 1.00 28.28 101 PRO B O 1
ATOM 2678 N N . GLU B 1 102 ? -5.155 21.918 5.130 1.00 27.66 102 GLU B N 1
ATOM 2679 C CA . GLU B 1 102 ? -4.020 21.404 5.893 1.00 42.19 102 GLU B CA 1
ATOM 2680 C C . GLU B 1 102 ? -4.458 21.242 7.363 1.00 44.85 102 GLU B C 1
ATOM 2681 O O . GLU B 1 102 ? -5.275 22.007 7.858 1.00 46.55 102 GLU B O 1
ATOM 2693 N N . GLU B 1 103 ? -3.946 20.236 8.050 1.00 62.77 103 GLU B N 1
ATOM 2694 C CA . GLU B 1 103 ? -4.324 20.024 9.446 1.00 93.36 103 GLU B CA 1
ATOM 2695 C C . GLU B 1 103 ? -3.089 19.952 10.325 1.00 96.65 103 GLU B C 1
ATOM 2696 O O . GLU B 1 103 ? -2.193 20.783 10.195 1.00 92.72 103 GLU B O 1
ATOM 2708 N N . ARG C 1 20 ? 12.615 -9.866 -12.871 1.00 80.12 20 ARG C N 1
ATOM 2709 C CA . ARG C 1 20 ? 11.166 -10.066 -12.921 1.00 102.94 20 ARG C CA 1
ATOM 2710 C C . ARG C 1 20 ? 10.530 -9.278 -14.084 1.00 119.49 20 ARG C C 1
ATOM 2711 O O . ARG C 1 20 ? 10.804 -8.088 -14.250 1.00 115.68 20 ARG C O 1
ATOM 2731 N N . PRO C 1 21 ? 9.674 -9.935 -14.894 1.00 112.65 21 PRO C N 1
ATOM 2732 C CA . PRO C 1 21 ? 9.104 -9.268 -16.074 1.00 111.18 21 PRO C CA 1
ATOM 2733 C C . PRO C 1 21 ? 8.017 -8.265 -15.727 1.00 107.28 21 PRO C C 1
ATOM 2734 O O . PRO C 1 21 ? 7.190 -8.536 -14.860 1.00 108.64 21 PRO C O 1
ATOM 2745 N N . LYS C 1 22 ? 8.018 -7.121 -16.398 1.00 123.54 22 LYS C N 1
ATOM 2746 C CA . LYS C 1 22 ? 6.902 -6.200 -16.287 1.00 112.11 22 LYS C CA 1
ATOM 2747 C C . LYS C 1 22 ? 6.065 -6.319 -17.544 1.00 69.97 22 LYS C C 1
ATOM 2748 O O . LYS C 1 22 ? 6.506 -6.005 -18.645 1.00 51.16 22 LYS C O 1
ATOM 2767 N N . LEU C 1 23 ? 4.848 -6.804 -17.377 1.00 49.91 23 LEU C N 1
ATOM 2768 C CA . LEU C 1 23 ? 3.924 -6.901 -18.491 1.00 47.57 23 LEU C CA 1
ATOM 2769 C C . LEU C 1 23 ? 3.282 -5.547 -18.706 1.00 45.54 23 LEU C C 1
ATOM 2770 O O . LEU C 1 23 ? 3.380 -4.669 -17.833 1.00 44.85 23 LEU C O 1
ATOM 2786 N N . TYR C 1 24 ? 2.637 -5.410 -19.866 1.00 42.92 24 TYR C N 1
ATOM 2787 C CA . TYR C 1 24 ? 2.013 -4.170 -20.318 1.00 34.44 24 TYR C CA 1
ATOM 2788 C C . TYR C 1 24 ? 0.554 -4.362 -20.621 1.00 38.90 24 TYR C C 1
ATOM 2789 O O . TYR C 1 24 ? 0.154 -5.346 -21.229 1.00 34.51 24 TYR C O 1
ATOM 2807 N N . LYS C 1 25 ? -0.234 -3.381 -20.216 1.00 32.17 25 LYS C N 1
ATOM 2808 C CA . LYS C 1 25 ? -1.643 -3.355 -20.516 1.00 34.48 25 LYS C CA 1
ATOM 2809 C C . LYS C 1 25 ? -1.799 -2.795 -21.911 1.00 33.94 25 LYS C C 1
ATOM 2810 O O . LYS C 1 25 ? -1.058 -1.894 -22.312 1.00 35.31 25 LYS C O 1
ATOM 2829 N N . VAL C 1 26 ? -2.738 -3.366 -22.647 1.00 30.15 26 VAL C N 1
ATOM 2830 C CA . VAL C 1 26 ? -3.280 -2.742 -23.837 1.00 24.48 26 VAL C CA 1
ATOM 2831 C C . VAL C 1 26 ? -4.637 -2.169 -23.476 1.00 36.56 26 VAL C C 1
ATOM 2832 O O . VAL C 1 26 ? -5.544 -2.896 -23.037 1.00 30.49 26 VAL C O 1
ATOM 2845 N N . MET C 1 27 ? -4.768 -0.863 -23.668 1.00 28.61 27 MET C N 1
ATOM 2846 C CA . MET C 1 27 ? -5.997 -0.171 -23.315 1.00 28.40 27 MET C CA 1
ATOM 2847 C C . MET C 1 27 ? -6.682 0.350 -24.575 1.00 34.30 27 MET C C 1
ATOM 2848 O O . MET C 1 27 ? -6.082 1.039 -25.404 1.00 32.01 27 MET C O 1
ATOM 2862 N N . LEU C 1 28 ? -7.952 0.015 -24.689 1.00 28.69 28 LEU C N 1
ATOM 2863 C CA . LEU C 1 28 ? -8.829 0.675 -25.626 1.00 27.02 28 LEU C CA 1
ATOM 2864 C C . LEU C 1 28 ? -9.214 2.021 -25.100 1.00 27.26 28 LEU C C 1
ATOM 2865 O O . LEU C 1 28 ? -9.605 2.132 -23.953 1.00 26.87 28 LEU C O 1
ATOM 2881 N N . LEU C 1 29 ? -9.128 3.062 -25.929 1.00 24.64 29 LEU C N 1
ATOM 2882 C CA . LEU C 1 29 ? -9.651 4.349 -25.519 1.00 25.90 29 LEU C CA 1
ATOM 2883 C C . LEU C 1 29 ? -10.985 4.560 -26.212 1.00 35.57 29 LEU C C 1
ATOM 2884 O O . LEU C 1 29 ? -11.120 4.296 -27.407 1.00 31.61 29 LEU C O 1
ATOM 2900 N N . ASN C 1 30 ? -11.970 5.046 -25.465 1.00 27.83 30 ASN C N 1
ATOM 2901 C CA . ASN C 1 30 ? -13.256 5.381 -26.039 1.00 34.12 30 ASN C CA 1
ATOM 2902 C C . ASN C 1 30 ? -13.180 6.611 -26.944 1.00 37.00 30 ASN C C 1
ATOM 2903 O O . ASN C 1 30 ? -12.363 7.490 -26.725 1.00 40.54 30 ASN C O 1
ATOM 2914 N N . ASP C 1 31 ? -14.040 6.660 -27.954 1.00 37.81 31 ASP C N 1
ATOM 2915 C CA . ASP C 1 31 ? -14.267 7.904 -28.696 1.00 36.76 31 ASP C CA 1
ATOM 2916 C C . ASP C 1 31 ? -15.716 7.885 -29.153 1.00 43.54 31 ASP C C 1
ATOM 2917 O O . ASP C 1 31 ? -16.397 6.862 -29.034 1.00 41.36 31 ASP C O 1
ATOM 2926 N N . ASP C 1 32 ? -16.198 9.020 -29.637 1.00 35.65 32 ASP C N 1
ATOM 2927 C CA . ASP C 1 32 ? -17.612 9.157 -29.990 1.00 43.52 32 ASP C CA 1
ATOM 2928 C C . ASP C 1 32 ? -17.885 8.920 -31.492 1.00 43.53 32 ASP C C 1
ATOM 2929 O O . ASP C 1 32 ? -18.996 9.157 -31.942 1.00 46.22 32 ASP C O 1
ATOM 2938 N N . TYR C 1 33 ? -16.896 8.437 -32.257 1.00 33.72 33 TYR C N 1
ATOM 2939 C CA . TYR C 1 33 ? -17.030 8.360 -33.727 1.00 34.47 33 TYR C CA 1
ATOM 2940 C C . TYR C 1 33 ? -16.905 6.942 -34.316 1.00 44.77 33 TYR C C 1
ATOM 2941 O O . TYR C 1 33 ? -17.595 6.590 -35.265 1.00 42.12 33 TYR C O 1
ATOM 2959 N N . THR C 1 34 ? -16.017 6.129 -33.771 1.00 35.26 34 THR C N 1
ATOM 2960 C CA . THR C 1 34 ? -15.798 4.818 -34.351 1.00 32.31 34 THR C CA 1
ATOM 2961 C C . THR C 1 34 ? -17.054 3.973 -34.124 1.00 33.79 34 THR C C 1
ATOM 2962 O O . THR C 1 34 ? -17.534 3.877 -32.996 1.00 35.66 34 THR C O 1
ATOM 2973 N N . PRO C 1 35 ? -17.593 3.358 -35.187 1.00 43.45 35 PRO C N 1
ATOM 2974 C CA . PRO C 1 35 ? -18.762 2.500 -34.968 1.00 49.85 35 PRO C CA 1
ATOM 2975 C C . PRO C 1 35 ? -18.472 1.318 -34.045 1.00 45.15 35 PRO C C 1
ATOM 2976 O O . PRO C 1 35 ? -17.444 0.641 -34.155 1.00 36.70 35 PRO C O 1
ATOM 2987 N N . ARG C 1 36 ? -19.419 1.082 -33.151 1.00 40.82 36 ARG C N 1
ATOM 2988 C CA . ARG C 1 36 ? -19.388 0.023 -32.164 1.00 35.82 36 ARG C CA 1
ATOM 2989 C C . ARG C 1 36 ? -19.104 -1.341 -32.819 1.00 35.71 36 ARG C C 1
ATOM 2990 O O . ARG C 1 36 ? -18.254 -2.090 -32.344 1.00 36.86 36 ARG C O 1
ATOM 3011 N N . GLU C 1 37 ? -19.833 -1.649 -33.888 1.00 31.14 37 GLU C N 1
ATOM 3012 C CA . GLU C 1 37 ? -19.662 -2.919 -34.605 1.00 39.10 37 GLU C CA 1
ATOM 3013 C C . GLU C 1 37 ? -18.268 -3.049 -35.240 1.00 35.36 37 GLU C C 1
ATOM 3014 O O . GLU C 1 37 ? -17.753 -4.164 -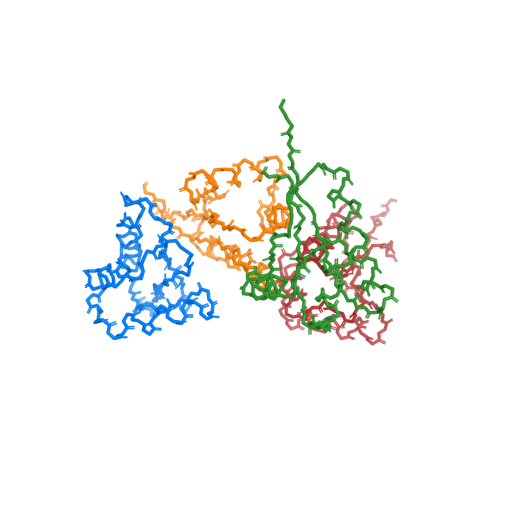35.382 1.00 38.69 37 GLU C O 1
ATOM 3026 N N . PHE C 1 38 ? -17.671 -1.933 -35.645 1.00 32.78 38 PHE C N 1
ATOM 3027 C CA . PHE C 1 38 ? -16.300 -1.975 -36.162 1.00 26.50 38 PHE C CA 1
ATOM 3028 C C . PHE C 1 38 ? -15.345 -2.337 -35.023 1.00 35.44 38 PHE C C 1
ATOM 3029 O O . PHE C 1 38 ? -14.444 -3.162 -35.192 1.00 33.80 38 PHE C O 1
ATOM 3046 N N . VAL C 1 39 ? -15.544 -1.744 -33.849 1.00 30.17 39 VAL C N 1
ATOM 3047 C CA . VAL C 1 39 ? -14.644 -2.032 -32.721 1.00 30.13 39 VAL C CA 1
ATOM 3048 C C . VAL C 1 39 ? -14.744 -3.493 -32.331 1.00 32.72 39 VAL C C 1
ATOM 3049 O O . VAL C 1 39 ? -13.729 -4.128 -32.027 1.00 31.34 39 VAL C O 1
ATOM 3062 N N . THR C 1 40 ? -15.939 -4.055 -32.429 1.00 26.69 40 THR C N 1
ATOM 3063 C CA . THR C 1 40 ? -16.158 -5.453 -32.089 1.00 33.84 40 THR C CA 1
ATOM 3064 C C . THR C 1 40 ? -15.284 -6.361 -32.965 1.00 37.16 40 THR C C 1
ATOM 3065 O O . THR C 1 40 ? -14.623 -7.287 -32.476 1.00 31.08 40 THR C O 1
ATOM 3076 N N . VAL C 1 41 ? -15.236 -6.062 -34.252 1.00 31.13 41 VAL C N 1
ATOM 3077 C CA . VAL C 1 41 ? -14.542 -6.977 -35.160 1.00 35.83 41 VAL C CA 1
ATOM 3078 C C . VAL C 1 41 ? -13.034 -6.704 -35.127 1.00 30.15 41 VAL C C 1
ATOM 3079 O O . VAL C 1 41 ? -12.264 -7.608 -35.421 1.00 33.11 41 VAL C O 1
ATOM 3092 N N . VAL C 1 42 ? -12.607 -5.506 -34.736 1.00 27.04 42 VAL C N 1
ATOM 3093 C CA . VAL C 1 42 ? -11.174 -5.264 -34.464 1.00 24.75 42 VAL C CA 1
ATOM 3094 C C . VAL C 1 42 ? -10.716 -6.052 -33.232 1.00 29.70 42 VAL C C 1
ATOM 3095 O O . VAL C 1 42 ? -9.657 -6.691 -33.256 1.00 27.24 42 VAL C O 1
ATOM 3108 N N . LEU C 1 43 ? -11.517 -6.052 -32.169 1.00 27.97 43 LEU C N 1
ATOM 3109 C CA . LEU C 1 43 ? -11.159 -6.794 -30.967 1.00 28.79 43 LEU C CA 1
ATOM 3110 C C . LEU C 1 43 ? -11.106 -8.300 -31.262 1.00 28.83 43 LEU C C 1
ATOM 3111 O O . LEU C 1 43 ? -10.221 -9.009 -30.771 1.00 32.55 43 LEU C O 1
ATOM 3127 N N . LYS C 1 44 ? -12.064 -8.774 -32.052 1.00 27.29 44 LYS C N 1
ATOM 3128 C CA . LYS C 1 44 ? -12.066 -10.159 -32.482 1.00 29.24 44 LYS C CA 1
ATOM 3129 C C . LYS C 1 44 ? -10.786 -10.494 -33.266 1.00 32.59 44 LYS C C 1
ATOM 3130 O O . LYS C 1 44 ? -10.107 -11.488 -32.972 1.00 30.04 44 LYS C O 1
ATOM 3149 N N . ALA C 1 45 ? -10.469 -9.681 -34.270 1.00 30.89 45 ALA C N 1
ATOM 3150 C CA . ALA C 1 45 ? -9.357 -10.016 -35.180 1.00 34.28 45 ALA C CA 1
ATOM 3151 C C . ALA C 1 45 ? -8.000 -9.931 -34.500 1.00 30.63 45 ALA C C 1
ATOM 3152 O O . ALA C 1 45 ? -7.167 -10.798 -34.709 1.00 31.50 45 ALA C O 1
ATOM 3159 N N . VAL C 1 46 ? -7.787 -8.884 -33.717 1.00 30.30 46 VAL C N 1
ATOM 3160 C CA . VAL C 1 46 ? -6.474 -8.602 -33.153 1.00 28.28 46 VAL C CA 1
ATOM 3161 C C . VAL C 1 46 ? -6.266 -9.312 -31.806 1.00 36.27 46 VAL C C 1
ATOM 3162 O O . VAL C 1 46 ? -5.162 -9.789 -31.526 1.00 36.13 46 VAL C O 1
ATOM 3175 N N . PHE C 1 47 ? -7.326 -9.398 -30.995 1.00 32.23 47 PHE C N 1
ATOM 3176 C CA . PHE C 1 47 ? -7.201 -9.915 -29.636 1.00 43.95 47 PHE C CA 1
ATOM 3177 C C . PHE C 1 47 ? -7.970 -11.242 -29.425 1.00 45.16 47 PHE C C 1
ATOM 3178 O O . PHE C 1 47 ? -7.938 -11.792 -28.334 1.00 39.90 47 PHE C O 1
ATOM 3195 N N . ARG C 1 48 ? -8.624 -11.763 -30.470 1.00 32.09 48 ARG C N 1
ATOM 3196 C CA . ARG C 1 48 ? -9.427 -12.998 -30.369 1.00 37.85 48 ARG C CA 1
ATOM 3197 C C . ARG C 1 48 ? -10.573 -12.855 -29.338 1.00 34.62 48 ARG C C 1
ATOM 3198 O O . ARG C 1 48 ? -11.054 -13.841 -28.766 1.00 39.68 48 ARG C O 1
ATOM 3219 N N . MET C 1 49 ? -11.038 -11.620 -29.152 1.00 36.13 49 MET C N 1
ATOM 3220 C CA . MET C 1 49 ? -12.090 -11.356 -28.181 1.00 39.06 49 MET C CA 1
ATOM 3221 C C . MET C 1 49 ? -13.512 -11.646 -28.738 1.00 33.72 49 MET C C 1
ATOM 3222 O O . MET C 1 49 ? -13.893 -11.183 -29.820 1.00 40.69 49 MET C O 1
ATOM 3236 N N . SER C 1 50 ? -14.285 -12.393 -27.983 1.00 36.12 50 SER C N 1
ATOM 3237 C CA . SER C 1 50 ? -15.629 -12.733 -28.391 1.00 37.75 50 SER C CA 1
ATOM 3238 C C . SER C 1 50 ? -16.506 -11.480 -28.356 1.00 50.68 50 SER C C 1
ATOM 3239 O O . SER C 1 50 ? -16.146 -10.485 -27.738 1.00 39.64 50 SER C O 1
ATOM 3247 N N . GLU C 1 51 ? -17.667 -11.538 -28.993 1.00 44.64 51 GLU C N 1
ATOM 3248 C CA . GLU C 1 51 ? -18.497 -10.358 -29.138 1.00 85.06 51 GLU C CA 1
ATOM 3249 C C . GLU C 1 51 ? -19.000 -9.852 -27.776 1.00 39.57 51 GLU C C 1
ATOM 3250 O O . GLU C 1 51 ? -19.008 -8.650 -27.514 1.00 38.03 51 GLU C O 1
ATOM 3262 N N . ASP C 1 52 ? -19.418 -10.771 -26.920 1.00 44.84 52 ASP C N 1
ATOM 3263 C CA . ASP C 1 52 ? -19.979 -10.427 -25.615 1.00 56.34 52 ASP C CA 1
ATOM 3264 C C . ASP C 1 52 ? -18.925 -9.785 -24.733 1.00 49.91 52 ASP C C 1
ATOM 3265 O O . ASP C 1 52 ? -19.199 -8.821 -24.013 1.00 53.70 52 ASP C O 1
ATOM 3274 N N . THR C 1 53 ? -17.707 -10.304 -24.799 1.00 43.85 53 THR C N 1
ATOM 3275 C CA . THR C 1 53 ? -16.628 -9.755 -23.984 1.00 60.57 53 THR C CA 1
ATOM 3276 C C . THR C 1 53 ? -16.250 -8.349 -24.490 1.00 50.44 53 THR C C 1
ATOM 3277 O O . THR C 1 53 ? -16.095 -7.400 -23.681 1.00 47.79 53 THR C O 1
ATOM 3288 N N . GLY C 1 54 ? -16.145 -8.201 -25.814 1.00 36.58 54 GLY C N 1
ATOM 3289 C CA . GLY C 1 54 ? -15.767 -6.924 -26.419 1.00 29.53 54 GLY C CA 1
ATOM 3290 C C . GLY C 1 54 ? -16.813 -5.860 -26.073 1.00 36.89 54 GLY C C 1
ATOM 3291 O O . GLY C 1 54 ? -16.508 -4.686 -25.940 1.00 39.75 54 GLY C O 1
ATOM 3295 N N . ARG C 1 55 ? -18.057 -6.283 -25.923 1.00 37.64 55 ARG C N 1
ATOM 3296 C CA . ARG C 1 55 ? -19.122 -5.347 -25.605 1.00 55.81 55 ARG C CA 1
ATOM 3297 C C . ARG C 1 55 ? -19.029 -4.851 -24.156 1.00 54.97 55 ARG C C 1
ATOM 3298 O O . ARG C 1 55 ? -19.334 -3.686 -23.865 1.00 40.43 55 ARG C O 1
ATOM 3319 N N . ARG C 1 56 ? -18.599 -5.715 -23.243 1.00 38.61 56 ARG C N 1
ATOM 3320 C CA . ARG C 1 56 ? -18.374 -5.280 -21.870 1.00 48.30 56 ARG C CA 1
ATOM 3321 C C . ARG C 1 56 ? -17.173 -4.316 -21.835 1.00 42.68 56 ARG C C 1
ATOM 3322 O O . ARG C 1 56 ? -17.169 -3.302 -21.108 1.00 41.69 56 ARG C O 1
ATOM 3343 N N . VAL C 1 57 ? -16.165 -4.618 -22.636 1.00 34.93 57 VAL C N 1
ATOM 3344 C CA . VAL C 1 57 ? -15.016 -3.724 -22.784 1.00 38.35 57 VAL C CA 1
ATOM 3345 C C . VAL C 1 57 ? -15.405 -2.336 -23.262 1.00 47.85 57 VAL C C 1
ATOM 3346 O O . VAL C 1 57 ? -14.926 -1.300 -22.738 1.00 40.64 57 VAL C O 1
ATOM 3359 N N . MET C 1 58 ? -16.277 -2.304 -24.265 1.00 32.92 58 MET C N 1
ATOM 3360 C CA . MET C 1 58 ? -16.680 -1.042 -24.844 1.00 37.14 58 MET C CA 1
ATOM 3361 C C . MET C 1 58 ? -17.538 -0.247 -23.855 1.00 53.55 58 MET C C 1
ATOM 3362 O O . MET C 1 58 ? -17.438 0.986 -23.768 1.00 45.27 58 MET C O 1
ATOM 3376 N N . MET C 1 59 ? -18.367 -0.953 -23.100 1.00 33.92 59 MET C N 1
ATOM 3377 C CA . MET C 1 59 ? -19.226 -0.305 -22.106 1.00 57.67 59 MET C CA 1
ATOM 3378 C C . MET C 1 59 ? -18.381 0.343 -21.020 1.00 42.34 59 MET C C 1
ATOM 3379 O O . MET C 1 59 ? -18.638 1.479 -20.555 1.00 37.83 59 MET C O 1
ATOM 3393 N N . THR C 1 60 ? -17.382 -0.418 -20.599 1.00 39.22 60 THR C N 1
ATOM 3394 C CA . THR C 1 60 ? -16.414 0.040 -19.612 1.00 52.41 60 THR C CA 1
ATOM 3395 C C . THR C 1 60 ? -15.694 1.275 -20.146 1.00 33.10 60 THR C C 1
ATOM 3396 O O . THR C 1 60 ? -15.629 2.324 -19.465 1.00 40.15 60 THR C O 1
ATOM 3407 N N . ALA C 1 61 ? -15.203 1.175 -21.359 1.00 32.35 61 ALA C N 1
ATOM 3408 C CA . ALA C 1 61 ? -14.465 2.299 -21.965 1.00 37.21 61 ALA C CA 1
ATOM 3409 C C . ALA C 1 61 ? -15.390 3.504 -22.127 1.00 44.13 61 ALA C C 1
ATOM 3410 O O . ALA C 1 61 ? -14.991 4.653 -21.888 1.00 37.23 61 ALA C O 1
ATOM 3417 N N . HIS C 1 62 ? -16.657 3.263 -22.433 1.00 40.15 62 HIS C N 1
ATOM 3418 C CA . HIS C 1 62 ? -17.611 4.371 -22.474 1.00 39.21 62 HIS C CA 1
ATOM 3419 C C . HIS C 1 62 ? -17.765 5.062 -21.122 1.00 45.84 62 HIS C C 1
ATOM 3420 O O . HIS C 1 62 ? -17.859 6.307 -21.047 1.00 48.67 62 HIS C O 1
ATOM 3434 N N . ARG C 1 63 ? -17.842 4.278 -20.048 1.00 37.46 63 ARG C N 1
ATOM 3435 C CA . ARG C 1 63 ? -18.089 4.862 -18.743 1.00 40.44 63 ARG C CA 1
ATOM 3436 C C . ARG C 1 63 ? -16.866 5.617 -18.209 1.00 44.42 63 ARG C C 1
ATOM 3437 O O . ARG C 1 63 ? -17.001 6.670 -17.544 1.00 41.58 63 ARG C O 1
ATOM 3458 N N . PHE C 1 64 ? -15.686 5.064 -18.472 1.00 45.94 64 PHE C N 1
ATOM 3459 C CA . PHE C 1 64 ? -14.468 5.518 -17.808 1.00 39.61 64 PHE C CA 1
ATOM 3460 C C . PHE C 1 64 ? -13.398 6.017 -18.758 1.00 33.63 64 PHE C C 1
ATOM 3461 O O . PHE C 1 64 ? -12.339 6.461 -18.317 1.00 39.92 64 PHE C O 1
ATOM 3478 N N . GLY C 1 65 ? -13.677 5.934 -20.051 1.00 33.76 65 GLY C N 1
ATOM 3479 C CA . GLY C 1 65 ? -12.799 6.467 -21.074 1.00 33.96 65 GLY C CA 1
ATOM 3480 C C . GLY C 1 65 ? -11.742 5.501 -21.559 1.00 33.62 65 GLY C C 1
ATOM 3481 O O . GLY C 1 65 ? -11.152 5.716 -22.621 1.00 30.94 65 GLY C O 1
ATOM 3485 N N . SER C 1 66 ? -11.500 4.429 -20.799 1.00 34.88 66 SER C N 1
ATOM 3486 C CA . SER C 1 66 ? -10.580 3.350 -21.212 1.00 32.56 66 SER C CA 1
ATOM 3487 C C . SER C 1 66 ? -11.039 1.998 -20.716 1.00 29.84 66 SER C C 1
ATOM 3488 O O . SER C 1 66 ? -11.850 1.918 -19.796 1.00 36.39 66 SER C O 1
ATOM 3496 N N . ALA C 1 67 ? -10.475 0.943 -21.290 1.00 28.13 67 ALA C N 1
ATOM 3497 C CA . ALA C 1 67 ? -10.642 -0.384 -20.744 1.00 36.98 67 ALA C CA 1
ATOM 3498 C C . ALA C 1 67 ? -9.449 -1.237 -21.129 1.00 29.13 67 ALA C C 1
ATOM 3499 O O . ALA C 1 67 ? -8.895 -1.135 -22.224 1.00 30.14 67 ALA C O 1
ATOM 3506 N N . VAL C 1 68 ? -9.052 -2.111 -20.222 1.00 27.31 68 VAL C N 1
ATOM 3507 C CA . VAL C 1 68 ? -7.961 -3.007 -20.519 1.00 25.92 68 VAL C CA 1
ATOM 3508 C C . VAL C 1 68 ? -8.456 -4.204 -21.326 1.00 31.73 68 VAL C C 1
ATOM 3509 O O . VAL C 1 68 ? -9.420 -4.874 -20.933 1.00 28.82 68 VAL C O 1
ATOM 3522 N N . VAL C 1 69 ? -7.761 -4.493 -22.420 1.00 31.54 69 VAL C N 1
ATOM 3523 C CA . VAL C 1 69 ? -8.144 -5.590 -23.330 1.00 28.46 69 VAL C CA 1
ATOM 3524 C C . VAL C 1 69 ? -7.375 -6.862 -23.028 1.00 37.68 69 VAL C C 1
ATOM 3525 O O . VAL C 1 69 ? -7.908 -7.999 -23.056 1.00 32.41 69 VAL C O 1
ATOM 3538 N N . VAL C 1 70 ? -6.091 -6.675 -22.788 1.00 30.47 70 VAL C N 1
ATOM 3539 C CA . VAL C 1 70 ? -5.170 -7.768 -22.529 1.00 37.54 70 VAL C CA 1
ATOM 3540 C C . VAL C 1 70 ? -3.995 -7.197 -21.748 1.00 33.01 70 VAL C C 1
ATOM 3541 O O . VAL C 1 70 ? -3.738 -6.018 -21.841 1.00 30.03 70 VAL C O 1
ATOM 3554 N N . VAL C 1 71 ? -3.310 -8.021 -20.953 1.00 35.25 71 VAL C N 1
ATOM 3555 C CA . VAL C 1 71 ? -2.037 -7.619 -20.335 1.00 38.36 71 VAL C CA 1
ATOM 3556 C C . VAL C 1 71 ? -1.011 -8.677 -20.706 1.00 43.70 71 VAL C C 1
ATOM 3557 O O . VAL C 1 71 ? -1.252 -9.869 -20.455 1.00 35.96 71 VAL C O 1
ATOM 3570 N N . CYS C 1 72 ? 0.104 -8.268 -21.319 1.00 42.62 72 CYS C N 1
ATOM 3571 C CA . CYS C 1 72 ? 1.021 -9.230 -21.979 1.00 41.04 72 CYS C CA 1
ATOM 3572 C C . CYS C 1 72 ? 2.425 -8.664 -22.175 1.00 47.64 72 CYS C C 1
ATOM 3573 O O . CYS C 1 72 ? 2.643 -7.521 -21.836 1.00 35.25 72 CYS C O 1
ATOM 3581 N N . GLU C 1 73 ? 3.355 -9.453 -22.735 1.00 44.69 73 GLU C N 1
ATOM 3582 C CA . GLU C 1 73 ? 4.737 -8.995 -22.979 1.00 59.43 73 GLU C CA 1
ATOM 3583 C C . GLU C 1 73 ? 4.769 -7.694 -23.769 1.00 33.28 73 GLU C C 1
ATOM 3584 O O . GLU C 1 73 ? 3.919 -7.442 -24.631 1.00 34.77 73 GLU C O 1
ATOM 3596 N N . ARG C 1 74 ? 5.742 -6.847 -23.460 1.00 42.10 74 ARG C N 1
ATOM 3597 C CA . ARG C 1 74 ? 5.726 -5.488 -23.981 1.00 38.59 74 ARG C CA 1
ATOM 3598 C C . ARG C 1 74 ? 5.634 -5.390 -25.497 1.00 32.40 74 ARG C C 1
ATOM 3599 O O . ARG C 1 74 ? 4.821 -4.620 -26.010 1.00 33.92 74 ARG C O 1
ATOM 3620 N N . ASP C 1 75 ? 6.455 -6.146 -26.241 1.00 38.33 75 ASP C N 1
ATOM 3621 C CA . ASP C 1 75 ? 6.492 -5.917 -27.685 1.00 52.22 75 ASP C CA 1
ATOM 3622 C C . ASP C 1 75 ? 5.204 -6.421 -28.351 1.00 43.95 75 ASP C C 1
ATOM 3623 O O . ASP C 1 75 ? 4.761 -5.867 -29.348 1.00 41.99 75 ASP C O 1
ATOM 3632 N N . ILE C 1 76 ? 4.583 -7.446 -27.785 1.00 42.02 76 ILE C N 1
ATOM 3633 C CA . ILE C 1 76 ? 3.288 -7.896 -28.258 1.00 35.41 76 ILE C CA 1
ATOM 3634 C C . ILE C 1 76 ? 2.217 -6.816 -28.009 1.00 26.35 76 ILE C C 1
ATOM 3635 O O . ILE C 1 76 ? 1.384 -6.514 -28.863 1.00 32.91 76 ILE C O 1
ATOM 3651 N N . ALA C 1 77 ? 2.227 -6.281 -26.798 1.00 34.11 77 ALA C N 1
ATOM 3652 C CA . ALA C 1 77 ? 1.286 -5.252 -26.401 1.00 30.96 77 ALA C CA 1
ATOM 3653 C C . ALA C 1 77 ? 1.344 -4.062 -27.376 1.00 37.95 77 ALA C C 1
ATOM 3654 O O . ALA C 1 77 ? 0.321 -3.615 -27.907 1.00 29.85 77 ALA C O 1
ATOM 3661 N N . GLU C 1 78 ? 2.556 -3.622 -27.672 1.00 35.81 78 GLU C N 1
ATOM 3662 C CA . GLU C 1 78 ? 2.759 -2.500 -28.554 1.00 34.04 78 GLU C CA 1
ATOM 3663 C C . GLU C 1 78 ? 2.376 -2.845 -29.994 1.00 36.40 78 GLU C C 1
ATOM 3664 O O . GLU C 1 78 ? 1.756 -2.045 -30.667 1.00 30.68 78 GLU C O 1
ATOM 3676 N N . THR C 1 79 ? 2.728 -4.046 -30.455 1.00 32.75 79 THR C N 1
ATOM 3677 C CA . THR C 1 79 ? 2.376 -4.482 -31.807 1.00 32.81 79 THR C CA 1
ATOM 3678 C C . THR C 1 79 ? 0.886 -4.558 -31.967 1.00 33.17 79 THR C C 1
ATOM 3679 O O . THR C 1 79 ? 0.340 -4.081 -32.972 1.00 34.61 79 THR C O 1
ATOM 3690 N N . LYS C 1 80 ? 0.200 -5.127 -30.974 1.00 28.27 80 LYS C N 1
ATOM 3691 C CA . LYS C 1 80 ? -1.242 -5.307 -31.112 1.00 30.83 80 LYS C CA 1
ATOM 3692 C C . LYS C 1 80 ? -1.975 -3.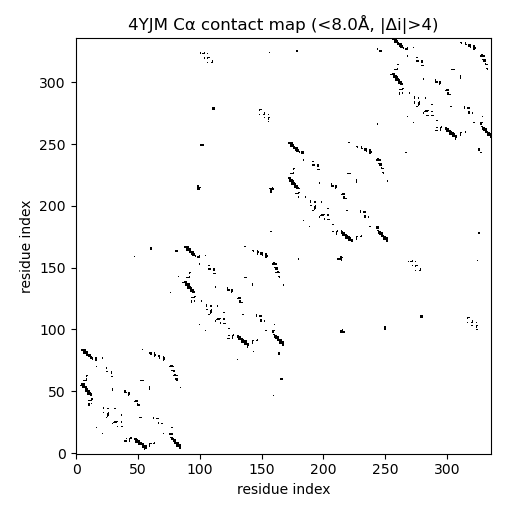969 -31.018 1.00 29.21 80 LYS C C 1
ATOM 3693 O O . LYS C 1 80 ? -2.953 -3.754 -31.729 1.00 27.91 80 LYS C O 1
ATOM 3712 N N . ALA C 1 81 ? -1.516 -3.085 -30.144 1.00 29.81 81 ALA C N 1
ATOM 3713 C CA . ALA C 1 81 ? -2.149 -1.777 -30.015 1.00 28.98 81 ALA C CA 1
ATOM 3714 C C . ALA C 1 81 ? -2.018 -0.985 -31.320 1.00 29.14 81 ALA C C 1
ATOM 3715 O O . ALA C 1 81 ? -2.950 -0.280 -31.725 1.00 27.40 81 ALA C O 1
ATOM 3722 N N . LYS C 1 82 ? -0.855 -1.077 -31.954 1.00 30.22 82 LYS C N 1
ATOM 3723 C CA . LYS C 1 82 ? -0.655 -0.406 -33.241 1.00 36.32 82 LYS C CA 1
ATOM 3724 C C . LYS C 1 82 ? -1.459 -1.050 -34.362 1.00 33.78 82 LYS C C 1
ATOM 3725 O O . LYS C 1 82 ? -2.012 -0.335 -35.214 1.00 30.69 82 LYS C O 1
ATOM 3744 N N . GLU C 1 83 ? -1.534 -2.374 -34.381 1.00 30.62 83 GLU C N 1
ATOM 3745 C CA . GLU C 1 83 ? -2.358 -3.053 -35.390 1.00 35.90 83 GLU C CA 1
ATOM 3746 C C . GLU C 1 83 ? -3.813 -2.651 -35.304 1.00 34.70 83 GLU C C 1
ATOM 3747 O O . GLU C 1 83 ? -4.466 -2.395 -36.333 1.00 31.62 83 GLU C O 1
ATOM 3759 N N . ALA C 1 84 ? -4.344 -2.616 -34.091 1.00 26.31 84 ALA C N 1
ATOM 3760 C CA . ALA C 1 84 ? -5.755 -2.310 -33.908 1.00 28.51 84 ALA C CA 1
ATOM 3761 C C . ALA C 1 84 ? -6.010 -0.846 -34.189 1.00 26.38 84 ALA C C 1
ATOM 3762 O O . ALA C 1 84 ? -7.030 -0.496 -34.799 1.00 29.68 84 ALA C O 1
ATOM 3769 N N . THR C 1 85 ? -5.067 0.013 -33.793 1.00 27.94 85 THR C N 1
ATOM 3770 C CA . THR C 1 85 ? -5.195 1.422 -34.093 1.00 25.60 85 THR C CA 1
ATOM 3771 C C . THR C 1 85 ? -5.176 1.657 -35.594 1.00 29.15 85 THR C C 1
ATOM 3772 O O . THR C 1 85 ? -5.976 2.428 -36.109 1.00 28.42 85 THR C O 1
ATOM 3783 N N . ASP C 1 86 ? -4.246 1.008 -36.285 1.00 24.38 86 ASP C N 1
ATOM 3784 C CA . ASP C 1 86 ? -4.072 1.199 -37.707 1.00 27.60 86 ASP C CA 1
ATOM 3785 C C . ASP C 1 86 ? -5.326 0.773 -38.483 1.00 32.26 86 ASP C C 1
ATOM 3786 O O . ASP C 1 86 ? -5.633 1.356 -39.516 1.00 30.22 86 ASP C O 1
ATOM 3795 N N . LEU C 1 87 ? -5.999 -0.280 -38.035 1.00 28.47 87 LEU C N 1
ATOM 3796 C CA . LEU C 1 87 ? -7.252 -0.676 -38.685 1.00 26.21 87 LEU C CA 1
ATOM 3797 C C . LEU C 1 87 ? -8.231 0.466 -38.657 1.00 27.48 87 LEU C C 1
ATOM 3798 O O . LEU C 1 87 ? -8.862 0.787 -39.659 1.00 30.50 87 LEU C O 1
ATOM 3814 N N . GLY C 1 88 ? -8.367 1.104 -37.514 1.00 29.30 88 GLY C N 1
ATOM 3815 C CA . GLY C 1 88 ? -9.274 2.248 -37.443 1.00 27.31 88 GLY C CA 1
ATOM 3816 C C . GLY C 1 88 ? -8.795 3.431 -38.282 1.00 29.36 88 GLY C C 1
ATOM 3817 O O . GLY C 1 88 ? -9.544 4.038 -39.077 1.00 32.88 88 GLY C O 1
ATOM 3821 N N . LYS C 1 89 ? -7.530 3.780 -38.105 1.00 32.20 89 LYS C N 1
ATOM 3822 C CA . LYS C 1 89 ? -6.935 4.904 -38.826 1.00 33.12 89 LYS C CA 1
ATOM 3823 C C . LYS C 1 89 ? -7.150 4.774 -40.334 1.00 36.39 89 LYS C C 1
ATOM 3824 O O . LYS C 1 89 ? -7.541 5.720 -40.977 1.00 30.77 89 LYS C O 1
ATOM 3843 N N . GLU C 1 90 ? -6.871 3.611 -40.907 1.00 30.12 90 GLU C N 1
ATOM 3844 C CA . GLU C 1 90 ? -6.940 3.476 -42.364 1.00 32.58 90 GLU C CA 1
ATOM 3845 C C . GLU C 1 90 ? -8.379 3.302 -42.816 1.00 34.61 90 GLU C C 1
ATOM 3846 O O . GLU C 1 90 ? -8.668 3.424 -44.011 1.00 34.80 90 GLU C O 1
ATOM 3858 N N . ALA C 1 91 ? -9.299 3.070 -41.872 1.00 34.28 91 ALA C N 1
ATOM 3859 C CA . ALA C 1 91 ? -10.736 3.151 -42.220 1.00 33.96 91 ALA C CA 1
ATOM 3860 C C . ALA C 1 91 ? -11.307 4.567 -42.048 1.00 37.55 91 ALA C C 1
ATOM 3861 O O . ALA C 1 91 ? -12.486 4.790 -42.279 1.00 40.84 91 ALA C O 1
ATOM 3868 N N . GLY C 1 92 ? -10.478 5.522 -41.637 1.00 39.51 92 GLY C N 1
ATOM 3869 C CA . GLY C 1 92 ? -10.922 6.892 -41.456 1.00 40.89 92 GLY C CA 1
ATOM 3870 C C . GLY C 1 92 ? -11.600 7.122 -40.107 1.00 40.42 92 GLY C C 1
ATOM 3871 O O . GLY C 1 92 ? -12.421 8.022 -39.974 1.00 39.16 92 GLY C O 1
ATOM 3875 N N . PHE C 1 93 ? -11.270 6.308 -39.108 1.00 29.80 93 PHE C N 1
ATOM 3876 C CA . PHE C 1 93 ? -11.828 6.438 -37.755 1.00 30.88 93 PHE C CA 1
ATOM 3877 C C . PHE C 1 93 ? -10.706 6.849 -36.794 1.00 33.74 93 PHE C C 1
ATOM 3878 O O . PHE C 1 93 ? -9.548 6.504 -37.036 1.00 36.27 93 PHE C O 1
ATOM 3895 N N . PRO C 1 94 ? -11.045 7.563 -35.707 1.00 31.89 94 PRO C N 1
ATOM 3896 C CA . PRO C 1 94 ? -10.065 8.027 -34.723 1.00 29.34 94 PRO C CA 1
ATOM 3897 C C . PRO C 1 94 ? -9.741 6.976 -33.644 1.00 28.05 94 PRO C C 1
ATOM 3898 O O . PRO C 1 94 ? -9.045 7.343 -32.691 1.00 34.06 94 PRO C O 1
ATOM 3909 N N . LEU C 1 95 ? -10.251 5.753 -33.794 1.00 29.66 95 LEU C N 1
ATOM 3910 C CA . LEU C 1 95 ? -10.010 4.654 -32.881 1.00 32.36 95 LEU C CA 1
ATOM 3911 C C . LEU C 1 95 ? -8.555 4.577 -32.423 1.00 36.36 95 LEU C C 1
ATOM 3912 O O . LEU C 1 95 ? -7.639 4.495 -33.237 1.00 33.19 95 LEU C O 1
ATOM 3928 N N . MET C 1 96 ? -8.367 4.564 -31.107 1.00 27.37 96 MET C N 1
ATOM 3929 C CA . MET C 1 96 ? -7.049 4.594 -30.519 1.00 27.14 96 MET C CA 1
ATOM 3930 C C . MET C 1 96 ? -6.903 3.565 -29.405 1.00 32.93 96 MET C C 1
ATOM 3931 O O . MET C 1 96 ? -7.759 3.467 -28.541 1.00 30.44 96 MET C O 1
ATOM 3945 N N . PHE C 1 97 ? -5.819 2.789 -29.454 1.00 29.54 97 PHE C N 1
ATOM 3946 C CA . PHE C 1 97 ? -5.394 1.961 -28.348 1.00 29.91 97 PHE C CA 1
ATOM 3947 C C . PHE C 1 97 ? -4.054 2.495 -27.848 1.00 32.62 97 PHE C C 1
ATOM 3948 O O . PHE C 1 97 ? -3.248 3.027 -28.626 1.00 38.24 97 PHE C O 1
ATOM 3965 N N . THR C 1 98 ? -3.791 2.311 -26.562 1.00 27.32 98 THR C N 1
ATOM 3966 C CA . THR C 1 98 ? -2.469 2.623 -26.015 1.00 29.40 98 THR C CA 1
ATOM 3967 C C . THR C 1 98 ? -1.969 1.492 -25.141 1.00 27.26 98 THR C C 1
ATOM 3968 O O . THR C 1 98 ? -2.641 0.474 -24.951 1.00 31.56 98 THR C O 1
ATOM 3979 N N . THR C 1 99 ? -0.749 1.658 -24.659 1.00 30.97 99 THR C N 1
ATOM 3980 C CA . THR C 1 99 ? -0.129 0.684 -23.781 1.00 27.05 99 THR C CA 1
ATOM 3981 C C . THR C 1 99 ? 0.545 1.376 -22.614 1.00 29.75 99 THR C C 1
ATOM 3982 O O . THR C 1 99 ? 0.934 2.532 -22.719 1.00 37.00 99 THR C O 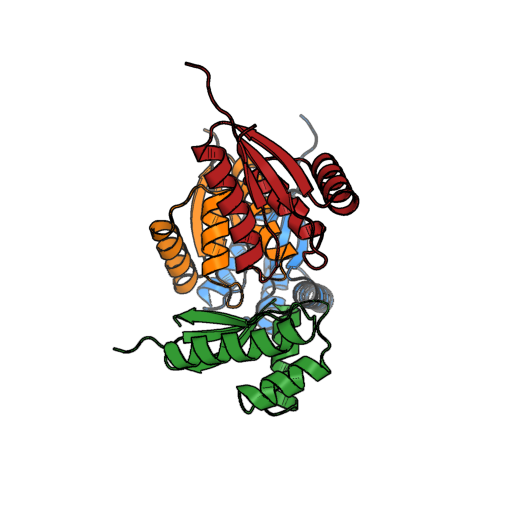1
ATOM 3993 N N . GLU C 1 100 ? 0.628 0.673 -21.487 1.00 38.65 100 GLU C N 1
ATOM 3994 C CA . GLU C 1 100 ? 1.387 1.135 -20.335 1.00 40.85 100 GLU C CA 1
ATOM 3995 C C . GLU C 1 100 ? 1.699 -0.066 -19.427 1.00 33.36 100 GLU C C 1
ATOM 3996 O O . GLU C 1 100 ? 0.946 -1.031 -19.390 1.00 36.93 100 GLU C O 1
ATOM 4008 N N . PRO C 1 101 ? 2.809 -0.001 -18.673 1.00 41.71 101 PRO C N 1
ATOM 4009 C CA . PRO C 1 101 ? 3.216 -1.045 -17.716 1.00 39.48 101 PRO C CA 1
ATOM 4010 C C . PRO C 1 101 ? 2.161 -1.321 -16.657 1.00 55.61 101 PRO C C 1
ATOM 4011 O O . PRO C 1 101 ? 1.511 -0.378 -16.225 1.00 47.34 101 PRO C O 1
ATOM 4022 N N . GLU C 1 102 ? 1.981 -2.574 -16.247 1.00 48.84 102 GLU C N 1
ATOM 4023 C CA . GLU C 1 102 ? 1.067 -2.855 -15.146 1.00 62.36 102 GLU C CA 1
ATOM 4024 C C . GLU C 1 102 ? 1.645 -2.327 -13.834 1.00 51.39 102 GLU C C 1
ATOM 4025 O O . GLU C 1 102 ? 2.834 -1.995 -13.755 1.00 55.33 102 GLU C O 1
ATOM 4037 N N . GLU D 1 19 ? 21.153 42.319 -32.593 1.00 90.80 19 GLU D N 1
ATOM 4038 C CA . GLU D 1 19 ? 20.627 41.284 -31.713 1.00 111.25 19 GLU D CA 1
ATOM 4039 C C . GLU D 1 19 ? 19.183 41.564 -31.314 1.00 119.00 19 GLU D C 1
ATOM 4040 O O . GLU D 1 19 ? 18.923 42.265 -30.333 1.00 129.94 19 GLU D O 1
ATOM 4051 N N . ARG D 1 20 ? 18.253 41.004 -32.082 1.00 105.00 20 ARG D N 1
ATOM 4052 C CA . ARG D 1 20 ? 16.831 41.138 -31.809 1.00 97.37 20 ARG D CA 1
ATOM 4053 C C . ARG D 1 20 ? 16.305 39.818 -31.269 1.00 89.26 20 ARG D C 1
ATOM 4054 O O . ARG D 1 20 ? 16.768 38.756 -31.673 1.00 78.54 20 ARG D O 1
ATOM 4075 N N . PRO D 1 21 ? 15.337 39.875 -30.345 1.00 83.63 21 PRO D N 1
ATOM 4076 C CA . PRO D 1 21 ? 14.730 38.617 -29.906 1.00 77.39 21 PRO D CA 1
ATOM 4077 C C . PRO D 1 21 ? 13.869 37.992 -31.003 1.00 80.05 21 PRO D C 1
ATOM 4078 O O . PRO D 1 21 ? 12.897 38.611 -31.431 1.00 78.63 21 PRO D O 1
ATOM 4089 N N . LYS D 1 22 ? 14.234 36.804 -31.472 1.00 68.36 22 LYS D N 1
ATOM 4090 C CA . LYS D 1 22 ? 13.423 36.097 -32.455 1.00 67.66 22 LYS D CA 1
ATOM 4091 C C . LYS D 1 22 ? 12.349 35.297 -31.713 1.00 56.97 22 LYS D C 1
ATOM 4092 O O . LYS D 1 22 ? 12.618 34.202 -31.218 1.00 62.12 22 LYS D O 1
ATOM 4111 N N . LEU D 1 23 ? 11.141 35.850 -31.632 1.00 71.20 23 LEU D N 1
ATOM 4112 C CA . LEU D 1 23 ? 10.020 35.150 -31.013 1.00 72.02 23 LEU D CA 1
ATOM 4113 C C . LEU D 1 23 ? 9.391 34.137 -31.973 1.00 71.45 23 LEU D C 1
ATOM 4114 O O . LEU D 1 23 ? 9.553 34.230 -33.184 1.00 55.17 23 LEU D O 1
ATOM 4130 N N . TYR D 1 24 ? 8.672 33.170 -31.407 1.00 52.23 24 TYR D N 1
ATOM 4131 C CA . TYR D 1 24 ? 8.022 32.111 -32.170 1.00 49.38 24 TYR D CA 1
ATOM 4132 C C . TYR D 1 24 ? 6.513 32.091 -31.943 1.00 47.30 24 TYR D C 1
ATOM 4133 O O . TYR D 1 24 ? 6.042 32.282 -30.820 1.00 48.41 24 TYR D O 1
ATOM 4151 N N . LYS D 1 25 ? 5.772 31.844 -33.014 1.00 46.63 25 LYS D N 1
ATOM 4152 C CA . LYS D 1 25 ? 4.340 31.620 -32.945 1.00 59.16 25 LYS D CA 1
ATOM 4153 C C . LYS D 1 25 ? 4.068 30.211 -32.478 1.00 55.08 25 LYS D C 1
ATOM 4154 O O . LYS D 1 25 ? 4.748 29.278 -32.897 1.00 42.58 25 LYS D O 1
ATOM 4173 N N . VAL D 1 26 ? 3.065 30.066 -31.626 1.00 47.48 26 VAL D N 1
ATOM 4174 C CA . VAL D 1 26 ? 2.485 28.767 -31.343 1.00 42.22 26 VAL D CA 1
ATOM 4175 C C . VAL D 1 26 ? 1.161 28.714 -32.067 1.00 44.33 26 VAL D C 1
ATOM 4176 O O . VAL D 1 26 ? 0.298 29.565 -31.849 1.00 43.89 26 VAL D O 1
ATOM 4189 N N . MET D 1 27 ? 0.987 27.698 -32.910 1.00 44.35 27 MET D N 1
ATOM 4190 C CA . MET D 1 27 ? -0.256 27.562 -33.654 1.00 47.58 27 MET D CA 1
ATOM 4191 C C . MET D 1 27 ? -1.021 26.287 -33.344 1.00 41.17 27 MET D C 1
ATOM 4192 O O . MET D 1 27 ? -0.456 25.192 -33.250 1.00 41.58 27 MET D O 1
ATOM 4206 N N . LEU D 1 28 ? -2.325 26.466 -33.191 1.00 41.89 28 LEU D N 1
ATOM 4207 C CA . LEU D 1 28 ? -3.279 25.378 -33.148 1.00 40.20 28 LEU D CA 1
ATOM 4208 C C . LEU D 1 28 ? -3.604 24.905 -34.565 1.00 42.47 28 LEU D C 1
ATOM 4209 O O . LEU D 1 28 ? -3.884 25.716 -35.422 1.00 44.92 28 LEU D O 1
ATOM 4225 N N . LEU D 1 29 ? -3.561 23.602 -34.795 1.00 47.82 29 LEU D N 1
ATOM 4226 C CA . LEU D 1 29 ? -3.974 23.045 -36.073 1.00 48.82 29 LEU D CA 1
ATOM 4227 C C . LEU D 1 29 ? -5.375 22.487 -35.981 1.00 44.72 29 LEU D C 1
ATOM 4228 O O . LEU D 1 29 ? -5.765 21.907 -34.958 1.00 42.01 29 LEU D O 1
ATOM 4244 N N . ASN D 1 30 ? -6.129 22.647 -37.059 1.00 61.14 30 ASN D N 1
ATOM 4245 C CA . ASN D 1 30 ? -7.461 22.083 -37.127 1.00 60.47 30 ASN D CA 1
ATOM 4246 C C . ASN D 1 30 ? -7.410 20.568 -37.238 1.00 50.44 30 ASN D C 1
ATOM 4247 O O . ASN D 1 30 ? -6.507 19.998 -37.858 1.00 50.33 30 ASN D O 1
ATOM 4258 N N . ASP D 1 31 ? -8.395 19.922 -36.632 1.00 51.09 31 ASP D N 1
ATOM 4259 C CA . ASP D 1 31 ? -8.633 18.498 -36.865 1.00 65.35 31 ASP D CA 1
ATOM 4260 C C . ASP D 1 31 ? -10.127 18.236 -36.729 1.00 54.56 31 ASP D C 1
ATOM 4261 O O . ASP D 1 31 ? -10.852 19.070 -36.211 1.00 53.23 31 ASP D O 1
ATOM 4270 N N . ASP D 1 32 ? -10.588 17.078 -37.188 1.00 56.14 32 ASP D N 1
ATOM 4271 C CA . ASP D 1 32 ? -12.018 16.774 -37.192 1.00 65.94 32 ASP D CA 1
ATOM 4272 C C . ASP D 1 32 ? -12.517 15.979 -35.980 1.00 53.54 32 ASP D C 1
ATOM 4273 O O . ASP D 1 32 ? -13.702 15.634 -35.908 1.00 52.09 32 ASP D O 1
ATOM 4282 N N . TYR D 1 33 ? -11.640 15.661 -35.041 1.00 42.93 33 TYR D N 1
ATOM 4283 C CA . TYR D 1 33 ? -12.019 14.690 -34.024 1.00 41.17 33 TYR D CA 1
ATOM 4284 C C . TYR D 1 33 ? -11.814 15.108 -32.576 1.00 39.49 33 TYR D C 1
ATOM 4285 O O . TYR D 1 33 ? -12.489 14.576 -31.691 1.00 44.75 33 TYR D O 1
ATOM 4303 N N . THR D 1 34 ? -10.892 16.028 -32.315 1.00 39.56 34 THR D N 1
ATOM 4304 C CA . THR D 1 34 ? -10.708 16.473 -30.945 1.00 40.93 34 THR D CA 1
ATOM 4305 C C . THR D 1 34 ? -11.941 17.262 -30.513 1.00 42.00 34 THR D C 1
ATOM 4306 O O . THR D 1 34 ? -12.318 18.221 -31.171 1.00 41.01 34 THR D O 1
ATOM 4317 N N . PRO D 1 35 ? -12.572 16.858 -29.403 1.00 37.89 35 PRO D N 1
ATOM 4318 C CA . PRO D 1 35 ? -13.753 17.577 -28.917 1.00 44.17 35 PRO D CA 1
ATOM 4319 C C . PRO D 1 35 ? -13.425 19.042 -28.586 1.00 44.18 35 PRO D C 1
ATOM 4320 O O . PRO D 1 35 ? -12.384 19.306 -27.964 1.00 43.59 35 PRO D O 1
ATOM 4331 N N . ARG D 1 36 ? -14.305 19.963 -28.969 1.00 41.57 36 ARG D N 1
ATOM 4332 C CA . ARG D 1 36 ? -14.060 21.387 -28.729 1.00 59.71 36 ARG D CA 1
ATOM 4333 C C . ARG D 1 36 ? -13.948 21.706 -27.229 1.00 37.00 36 ARG D C 1
ATOM 4334 O O . ARG D 1 36 ? -13.159 22.544 -26.831 1.00 37.03 36 ARG D O 1
ATOM 4355 N N . GLU D 1 37 ? -14.735 21.024 -26.402 1.00 37.35 37 GLU D N 1
ATOM 4356 C CA . GLU D 1 37 ? -14.699 21.237 -24.949 1.00 38.79 37 GLU D CA 1
ATOM 4357 C C . GLU D 1 37 ? -13.361 20.832 -24.358 1.00 31.05 37 GLU D C 1
ATOM 4358 O O . GLU D 1 37 ? -12.856 21.490 -23.419 1.00 33.63 37 GLU D O 1
ATOM 4370 N N . PHE D 1 38 ? -12.749 19.794 -24.910 1.00 32.72 38 PHE D N 1
ATOM 4371 C CA . PHE D 1 38 ? -11.382 19.429 -24.482 1.00 31.77 38 PHE D CA 1
ATOM 4372 C C . PHE D 1 38 ? -10.365 20.483 -24.918 1.00 30.99 38 PHE D C 1
ATOM 4373 O O . PHE D 1 38 ? -9.534 20.881 -24.133 1.00 31.03 38 PHE D O 1
ATOM 4390 N N . VAL D 1 39 ? -10.431 20.955 -26.156 1.00 31.31 39 VAL D N 1
ATOM 4391 C CA . VAL D 1 39 ? -9.486 21.985 -26.597 1.00 31.21 39 VAL D CA 1
ATOM 4392 C C . VAL D 1 39 ? -9.517 23.210 -25.681 1.00 27.79 39 VAL D C 1
ATOM 4393 O O . VAL D 1 39 ? -8.466 23.779 -25.325 1.00 30.15 39 VAL D O 1
ATOM 4406 N N . THR D 1 40 ? -10.724 23.598 -25.309 1.00 30.58 40 THR D N 1
ATOM 4407 C CA . THR D 1 40 ? -10.949 24.735 -24.418 1.00 29.97 40 THR D CA 1
ATOM 4408 C C . THR D 1 40 ? -10.216 24.572 -23.107 1.00 29.11 40 THR D C 1
ATOM 4409 O O . THR D 1 40 ? -9.548 25.517 -22.621 1.00 28.47 40 THR D O 1
ATOM 4420 N N . VAL D 1 41 ? -10.279 23.378 -22.522 1.00 33.68 41 VAL D N 1
ATOM 4421 C CA . VAL D 1 41 ? -9.626 23.220 -21.222 1.00 30.78 41 VAL D CA 1
ATOM 4422 C C . VAL D 1 41 ? -8.116 23.095 -21.402 1.00 29.23 41 VAL D C 1
ATOM 4423 O O . VAL D 1 41 ? -7.336 23.481 -20.514 1.00 27.99 41 VAL D O 1
ATOM 4436 N N . VAL D 1 42 ? -7.669 22.614 -22.550 1.00 24.93 42 VAL D N 1
ATOM 4437 C CA . VAL D 1 42 ? -6.237 22.658 -22.828 1.00 27.01 42 VAL D CA 1
ATOM 4438 C C . VAL D 1 42 ? -5.752 24.077 -22.978 1.00 30.93 42 VAL D C 1
ATOM 4439 O O . VAL D 1 42 ? -4.704 24.433 -22.455 1.00 29.04 42 VAL D O 1
ATOM 4452 N N . LEU D 1 43 ? -6.501 24.900 -23.693 1.00 30.19 43 LEU D N 1
ATOM 4453 C CA . LEU D 1 43 ? -6.068 26.282 -23.914 1.00 28.05 43 LEU D CA 1
ATOM 4454 C C . LEU D 1 43 ? -6.051 27.071 -22.589 1.00 26.52 43 LEU D C 1
ATOM 4455 O O . LEU D 1 43 ? -5.163 27.916 -22.352 1.00 31.17 43 LEU D O 1
ATOM 4471 N N . LYS D 1 44 ? -7.000 26.768 -21.710 1.00 26.75 44 LYS D N 1
ATOM 4472 C CA . LYS D 1 44 ? -7.036 27.396 -20.372 1.00 26.58 44 LYS D CA 1
ATOM 4473 C C . LYS D 1 44 ? -5.822 26.993 -19.558 1.00 29.25 44 LYS D C 1
ATOM 4474 O O . LYS D 1 44 ? -5.142 27.838 -18.975 1.00 31.34 44 LYS D O 1
ATOM 4493 N N . ALA D 1 45 ? -5.537 25.697 -19.519 1.00 28.84 45 ALA D N 1
ATOM 4494 C CA . ALA D 1 45 ? -4.488 25.176 -18.634 1.00 25.89 45 ALA D CA 1
ATOM 4495 C C . ALA D 1 45 ? -3.070 25.546 -19.096 1.00 28.02 45 ALA D C 1
ATOM 4496 O O . ALA D 1 45 ? -2.219 25.914 -18.296 1.00 31.60 45 ALA D O 1
ATOM 4503 N N . VAL D 1 46 ? -2.802 25.450 -20.399 1.00 26.13 46 VAL D N 1
ATOM 4504 C CA . VAL D 1 46 ? -1.441 25.675 -20.892 1.00 29.57 46 VAL D CA 1
ATOM 4505 C C . VAL D 1 46 ? -1.184 27.141 -21.196 1.00 30.96 46 VAL D C 1
ATOM 4506 O O . VAL D 1 46 ? -0.086 27.644 -20.920 1.00 31.01 46 VAL D O 1
ATOM 4519 N N . PHE D 1 47 ? -2.183 27.834 -21.741 1.00 31.74 47 PHE D N 1
ATOM 4520 C CA . PHE D 1 47 ? -1.992 29.200 -22.244 1.00 33.41 47 PHE D CA 1
ATOM 4521 C C . PHE D 1 47 ? -2.778 30.261 -21.473 1.00 35.77 47 PHE D C 1
ATOM 4522 O O . PHE D 1 47 ? -2.708 31.440 -21.813 1.00 36.88 47 PHE D O 1
ATOM 4539 N N . ARG D 1 48 ? -3.532 29.845 -20.452 1.00 34.08 48 ARG D N 1
ATOM 4540 C CA . ARG D 1 48 ? -4.328 30.747 -19.611 1.00 32.20 48 ARG D CA 1
ATOM 4541 C C . ARG D 1 48 ? -5.374 31.482 -20.460 1.00 33.85 48 ARG D C 1
ATOM 4542 O O . ARG D 1 48 ? -5.759 32.601 -20.149 1.00 38.83 48 ARG D O 1
ATOM 4563 N N . MET D 1 49 ? -5.793 30.842 -21.546 1.00 33.98 49 MET D N 1
ATOM 4564 C CA . MET D 1 49 ? -6.711 31.453 -22.511 1.00 33.01 49 MET D CA 1
ATOM 4565 C C . MET D 1 49 ? -8.140 31.213 -22.104 1.00 42.84 49 MET D C 1
ATOM 4566 O O . MET D 1 49 ? -8.538 30.085 -21.785 1.00 42.21 49 MET D O 1
ATOM 4580 N N . SER D 1 50 ? -8.918 32.285 -22.125 1.00 44.55 50 SER D N 1
ATOM 4581 C CA . SER D 1 50 ? -10.309 32.214 -21.707 1.00 39.70 50 SER D CA 1
ATOM 4582 C C . SER D 1 50 ? -11.160 31.405 -22.694 1.00 48.81 50 SER D C 1
ATOM 4583 O O . SER D 1 50 ? -10.756 31.158 -23.848 1.00 35.37 50 SER D O 1
ATOM 4591 N N . GLU D 1 51 ? -12.335 30.978 -22.241 1.00 45.54 51 GLU D N 1
ATOM 4592 C CA . GLU D 1 51 ? -13.210 30.166 -23.074 1.00 65.01 51 GLU D CA 1
ATOM 4593 C C . GLU D 1 51 ? -13.503 30.858 -24.413 1.00 75.32 51 GLU D C 1
ATOM 4594 O O . GLU D 1 51 ? -13.312 30.266 -25.486 1.00 45.07 51 GLU D O 1
ATOM 4606 N N . ASP D 1 52 ? -13.928 32.116 -24.352 1.00 95.48 52 ASP D N 1
ATOM 4607 C CA . ASP D 1 52 ? -14.402 32.805 -25.548 1.00 93.63 52 ASP D CA 1
ATOM 4608 C C . ASP D 1 52 ? -13.281 33.078 -26.546 1.00 50.00 52 ASP D C 1
ATOM 4609 O O . ASP D 1 52 ? -13.475 32.923 -27.743 1.00 54.27 52 ASP D O 1
ATOM 4618 N N . THR D 1 53 ? -12.104 33.468 -26.065 1.00 51.49 53 THR D N 1
ATOM 4619 C CA . THR D 1 53 ? -10.957 33.676 -26.945 1.00 58.47 53 THR D CA 1
ATOM 4620 C C . THR D 1 53 ? -10.533 32.357 -27.624 1.00 50.69 53 THR D C 1
ATOM 4621 O O . THR D 1 53 ? -10.262 32.333 -28.825 1.00 49.05 53 THR D O 1
ATOM 4632 N N . GLY D 1 54 ? -10.510 31.259 -26.869 1.00 49.71 54 GLY D N 1
ATOM 4633 C CA . GLY D 1 54 ? -10.180 29.950 -27.421 1.00 49.94 54 GLY D CA 1
ATOM 4634 C C . GLY D 1 54 ? -11.144 29.465 -28.506 1.00 55.76 54 GLY D C 1
ATOM 4635 O O . GLY D 1 54 ? -10.739 28.840 -29.507 1.00 40.67 54 GLY D O 1
ATOM 4639 N N . ARG D 1 55 ? -12.429 29.745 -28.318 1.00 41.77 55 ARG D N 1
ATOM 4640 C CA . ARG D 1 55 ? -13.414 29.436 -29.346 1.00 47.39 55 ARG D CA 1
ATOM 4641 C C . ARG D 1 55 ? -13.104 30.168 -30.656 1.00 65.71 55 ARG D C 1
ATOM 4642 O O . ARG D 1 55 ? -13.182 29.563 -31.728 1.00 59.21 55 ARG D O 1
ATOM 4663 N N . ARG D 1 56 ? -12.753 31.455 -30.576 1.00 51.73 56 ARG D N 1
ATOM 4664 C CA . ARG D 1 56 ? -12.446 32.231 -31.770 1.00 98.39 56 ARG D CA 1
ATOM 4665 C C . ARG D 1 56 ? -11.190 31.671 -32.414 1.00 85.44 56 ARG D C 1
ATOM 4666 O O . ARG D 1 56 ? -11.059 31.650 -33.633 1.00 50.07 56 ARG D O 1
ATOM 4687 N N . VAL D 1 57 ? -10.261 31.214 -31.582 1.00 49.26 57 VAL D N 1
ATOM 4688 C CA . VAL D 1 57 ? -9.039 30.603 -32.072 1.00 56.85 57 VAL D CA 1
ATOM 4689 C C . VAL D 1 57 ? -9.400 29.345 -32.850 1.00 60.27 57 VAL D C 1
ATOM 4690 O O . VAL D 1 57 ? -8.852 29.096 -33.923 1.00 51.65 57 VAL D O 1
ATOM 4703 N N . MET D 1 58 ? -10.328 28.560 -32.311 1.00 58.68 58 MET D N 1
ATOM 4704 C CA . MET D 1 58 ? -10.723 27.303 -32.949 1.00 53.81 58 MET D CA 1
ATOM 4705 C C . MET D 1 58 ? -11.421 27.565 -34.285 1.00 57.46 58 MET D C 1
ATOM 4706 O O . MET D 1 58 ? -11.172 26.864 -35.274 1.00 51.58 58 MET D O 1
ATOM 4720 N N . MET D 1 59 ? -12.280 28.578 -34.305 1.00 57.81 59 MET D N 1
ATOM 4721 C CA . MET D 1 59 ? -13.025 28.924 -35.506 1.00 55.54 59 MET D CA 1
ATOM 4722 C C . MET D 1 59 ? -12.034 29.312 -36.590 1.00 54.42 59 MET D C 1
ATOM 4723 O O . MET D 1 59 ? -12.106 28.826 -37.730 1.00 59.08 59 MET D O 1
ATOM 4737 N N . THR D 1 60 ? -11.085 30.168 -36.221 1.00 60.00 60 THR D N 1
ATOM 4738 C CA . THR D 1 60 ? -10.036 30.584 -37.144 1.00 62.67 60 THR D CA 1
ATOM 4739 C C . THR D 1 60 ? -9.301 29.357 -37.659 1.00 65.22 60 THR D C 1
ATOM 4740 O O . THR D 1 60 ? -9.022 29.243 -38.853 1.00 62.97 60 THR D O 1
ATOM 4751 N N . ALA D 1 61 ? -9.007 28.429 -36.756 1.00 50.27 61 ALA D N 1
ATOM 4752 C CA . ALA D 1 61 ? -8.281 27.232 -37.131 1.00 55.83 61 ALA D CA 1
ATOM 4753 C C . ALA D 1 61 ? -9.106 26.394 -38.108 1.00 58.85 61 ALA D C 1
ATOM 4754 O O . ALA D 1 61 ? -8.561 25.809 -39.041 1.00 60.11 61 ALA D O 1
ATOM 4761 N N . HIS D 1 62 ? -10.416 26.327 -37.897 1.00 59.46 62 HIS D N 1
ATOM 4762 C CA . HIS D 1 62 ? -11.263 25.530 -38.781 1.00 63.17 62 HIS D CA 1
ATOM 4763 C C . HIS D 1 62 ? -11.375 26.199 -40.146 1.00 68.00 62 HIS D C 1
ATOM 4764 O O . HIS D 1 62 ? -11.411 25.530 -41.183 1.00 65.77 62 HIS D O 1
ATOM 4778 N N . ARG D 1 63 ? -11.425 27.524 -40.137 1.00 63.71 63 ARG D N 1
ATOM 4779 C CA . ARG D 1 63 ? -11.667 28.278 -41.363 1.00 67.42 63 ARG D CA 1
ATOM 4780 C C . ARG D 1 63 ? -10.426 28.318 -42.243 1.00 68.89 63 ARG D C 1
ATOM 4781 O O . ARG D 1 63 ? -10.534 28.263 -43.465 1.00 101.07 63 ARG D O 1
ATOM 4802 N N . PHE D 1 64 ? -9.248 28.386 -41.629 1.00 63.00 64 PHE D N 1
ATOM 4803 C CA . PHE D 1 64 ? -8.021 28.586 -42.391 1.00 124.85 64 PHE D CA 1
ATOM 4804 C C . PHE D 1 64 ? -7.001 27.468 -42.232 1.00 67.60 64 PHE D C 1
ATOM 4805 O O . PHE D 1 64 ? -5.980 27.464 -42.910 1.00 63.04 64 PHE D O 1
ATOM 4822 N N . GLY D 1 65 ? -7.288 26.510 -41.353 1.00 68.42 65 GLY D N 1
ATOM 4823 C CA . GLY D 1 65 ? -6.409 25.371 -41.149 1.00 70.05 65 GLY D CA 1
ATOM 4824 C C . GLY D 1 65 ? -5.628 25.441 -39.843 1.00 61.69 65 GLY D C 1
ATOM 4825 O O . GLY D 1 65 ? -5.254 24.409 -39.288 1.00 51.62 65 GLY D O 1
ATOM 4829 N N . SER D 1 66 ? -5.386 26.657 -39.360 1.00 66.17 66 SER D N 1
ATOM 4830 C CA . SER D 1 66 ? -4.554 26.866 -38.186 1.00 69.08 66 SER D CA 1
ATOM 4831 C C . SER D 1 66 ? -4.747 28.272 -37.657 1.00 69.10 66 SER D C 1
ATOM 4832 O O . SER D 1 66 ? -5.183 29.143 -38.404 1.00 58.46 66 SER D O 1
ATOM 4840 N N . ALA D 1 67 ? -4.414 28.493 -36.380 1.00 59.07 67 ALA D N 1
ATOM 4841 C CA . ALA D 1 67 ? -4.547 29.816 -35.777 1.00 55.18 67 ALA D CA 1
ATOM 4842 C C . ALA D 1 67 ? -3.506 30.029 -34.685 1.00 50.17 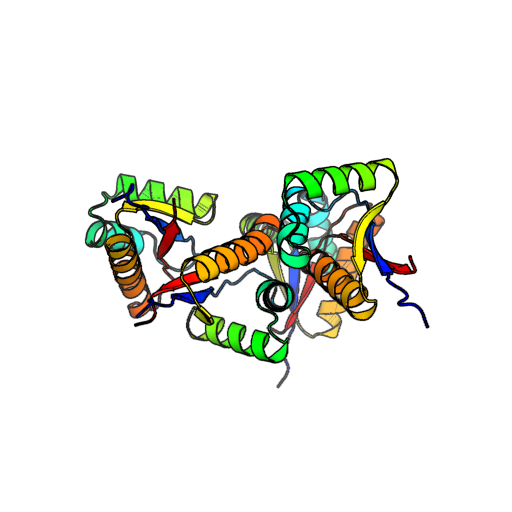67 ALA D C 1
ATOM 4843 O O . ALA D 1 67 ? -3.147 29.098 -33.956 1.00 41.13 67 ALA D O 1
ATOM 4850 N N . VAL D 1 68 ? -3.025 31.264 -34.588 1.00 46.11 68 VAL D N 1
ATOM 4851 C CA . VAL D 1 68 ? -2.009 31.638 -33.613 1.00 56.84 68 VAL D CA 1
ATOM 4852 C C . VAL D 1 68 ? -2.589 31.713 -32.214 1.00 49.62 68 VAL D C 1
ATOM 4853 O O . VAL D 1 68 ? -3.595 32.379 -31.963 1.00 41.38 68 VAL D O 1
ATOM 4866 N N . VAL D 1 69 ? -1.917 31.057 -31.283 1.00 38.89 69 VAL D N 1
ATOM 4867 C CA . VAL D 1 69 ? -2.368 31.036 -29.900 1.00 36.47 69 VAL D CA 1
ATOM 4868 C C . VAL D 1 69 ? -1.601 32.075 -29.103 1.00 38.86 69 VAL D C 1
ATOM 4869 O O . VAL D 1 69 ? -2.177 32.789 -28.285 1.00 41.99 69 VAL D O 1
ATOM 4882 N N . VAL D 1 70 ? -0.306 32.191 -29.393 1.00 39.27 70 VAL D N 1
ATOM 4883 C CA . VAL D 1 70 ? 0.594 33.061 -28.645 1.00 40.54 70 VAL D CA 1
ATOM 4884 C C . VAL D 1 70 ? 1.920 33.212 -29.389 1.00 44.35 70 VAL D C 1
ATOM 4885 O O . VAL D 1 70 ? 2.276 32.344 -30.172 1.00 37.92 70 VAL D O 1
ATOM 4898 N N . VAL D 1 71 ? 2.628 34.320 -29.156 1.00 39.87 71 VAL D N 1
ATOM 4899 C CA . VAL D 1 71 ? 3.946 34.563 -29.742 1.00 47.52 71 VAL D CA 1
ATOM 4900 C C . VAL D 1 71 ? 4.895 34.868 -28.600 1.00 45.26 71 VAL D C 1
ATOM 4901 O O . VAL D 1 71 ? 4.672 35.826 -27.855 1.00 41.20 71 VAL D O 1
ATOM 4914 N N . CYS D 1 72 ? 5.962 34.082 -28.462 1.00 46.00 72 CYS D N 1
ATOM 4915 C CA . CYS D 1 72 ? 6.803 34.203 -27.270 1.00 40.95 72 CYS D CA 1
ATOM 4916 C C . CYS D 1 72 ? 8.214 33.633 -27.455 1.00 46.12 72 CYS D C 1
ATOM 4917 O O . CYS D 1 72 ? 8.538 33.116 -28.522 1.00 41.36 72 CYS D O 1
ATOM 4925 N N . GLU D 1 73 ? 9.053 33.756 -26.423 1.00 39.69 73 GLU D N 1
ATOM 4926 C CA . GLU D 1 73 ? 10.420 33.223 -26.468 1.00 55.71 73 GLU D CA 1
ATOM 4927 C C . GLU D 1 73 ? 10.399 31.815 -27.027 1.00 68.21 73 GLU D C 1
ATOM 4928 O O . GLU D 1 73 ? 9.502 31.059 -26.725 1.00 38.89 73 GLU D O 1
ATOM 4940 N N . ARG D 1 74 ? 11.382 31.467 -27.840 1.00 46.96 74 ARG D N 1
ATOM 4941 C CA . ARG D 1 74 ? 11.392 30.172 -28.523 1.00 41.75 74 ARG D CA 1
ATOM 4942 C C . ARG D 1 74 ? 11.245 28.953 -27.603 1.00 40.88 74 ARG D C 1
ATOM 4943 O O . ARG D 1 74 ? 10.387 28.093 -27.839 1.00 41.74 74 ARG D O 1
ATOM 4964 N N . ASP D 1 75 ? 12.073 28.850 -26.561 1.00 42.83 75 ASP D N 1
ATOM 4965 C CA . ASP D 1 75 ? 11.985 27.679 -25.678 1.00 44.47 75 ASP D CA 1
ATOM 4966 C C . ASP D 1 75 ? 10.583 27.541 -25.067 1.00 46.82 75 ASP D C 1
ATOM 4967 O O . ASP D 1 75 ? 10.087 26.417 -24.898 1.00 38.04 75 ASP D O 1
ATOM 4976 N N . ILE D 1 76 ? 9.937 28.666 -24.752 1.00 34.92 76 ILE D N 1
ATOM 4977 C CA . ILE D 1 76 ? 8.620 28.628 -24.130 1.00 40.50 76 ILE D CA 1
ATOM 4978 C C . ILE D 1 76 ? 7.588 28.165 -25.149 1.00 32.34 76 ILE D C 1
ATOM 4979 O O . ILE D 1 76 ? 6.712 27.374 -24.830 1.00 36.16 76 ILE D O 1
ATOM 4995 N N . ALA D 1 77 ? 7.670 28.695 -26.363 1.00 35.67 77 ALA D N 1
ATOM 4996 C CA . ALA D 1 77 ? 6.776 28.281 -27.441 1.00 42.01 77 ALA D CA 1
ATOM 4997 C C . ALA D 1 77 ? 6.860 26.769 -27.674 1.00 38.82 77 ALA D C 1
ATOM 4998 O O . ALA D 1 77 ? 5.845 26.073 -27.743 1.00 38.55 77 ALA D O 1
ATOM 5005 N N . GLU D 1 78 ? 8.084 26.261 -27.785 1.00 41.29 78 GLU D N 1
ATOM 5006 C CA . GLU D 1 78 ? 8.291 24.841 -28.003 1.00 38.75 78 GLU D CA 1
ATOM 5007 C C . GLU D 1 78 ? 7.773 24.036 -26.822 1.00 37.91 78 GLU D C 1
ATOM 5008 O O . GLU D 1 78 ? 7.099 23.045 -27.015 1.00 33.40 78 GLU D O 1
ATOM 5020 N N . THR D 1 79 ? 7.993 24.516 -25.599 1.00 32.76 79 THR D N 1
ATOM 5021 C CA . THR D 1 79 ? 7.557 23.783 -24.412 1.00 36.21 79 THR D CA 1
ATOM 5022 C C . THR D 1 79 ? 6.049 23.725 -24.347 1.00 42.10 79 THR D C 1
ATOM 5023 O O . THR D 1 79 ? 5.450 22.663 -24.106 1.00 36.38 79 THR D O 1
ATOM 5034 N N . LYS D 1 80 ? 5.417 24.873 -24.549 1.00 31.40 80 LYS D N 1
ATOM 5035 C CA . LYS D 1 80 ? 3.967 24.909 -24.474 1.00 32.90 80 LYS D CA 1
ATOM 5036 C C . LYS D 1 80 ? 3.256 24.145 -25.602 1.00 32.52 80 LYS D C 1
ATOM 5037 O O . LYS D 1 80 ? 2.237 23.491 -25.343 1.00 31.23 80 LYS D O 1
ATOM 5056 N N . ALA D 1 81 ? 3.784 24.211 -26.822 1.00 36.30 81 ALA D N 1
ATOM 5057 C CA . ALA D 1 81 ? 3.220 23.463 -27.934 1.00 42.49 81 ALA D CA 1
ATOM 5058 C C . ALA D 1 81 ? 3.292 21.966 -27.663 1.00 35.29 81 ALA D C 1
ATOM 5059 O O . ALA D 1 81 ? 2.377 21.237 -27.994 1.00 32.30 81 ALA D O 1
ATOM 5066 N N . LYS D 1 82 ? 4.411 21.513 -27.109 1.00 33.79 82 LYS D N 1
ATOM 5067 C CA . LYS D 1 82 ? 4.568 20.105 -26.781 1.00 38.09 82 LYS D CA 1
ATOM 5068 C C . LYS D 1 82 ? 3.608 19.722 -25.659 1.00 40.31 82 LYS D C 1
ATOM 5069 O O . LYS D 1 82 ? 2.974 18.678 -25.727 1.00 36.25 82 LYS D O 1
ATOM 5088 N N . GLU D 1 83 ? 3.515 20.553 -24.622 1.00 32.78 83 GLU D N 1
ATOM 5089 C CA . GLU D 1 83 ? 2.620 20.257 -23.485 1.00 42.07 83 GLU D CA 1
ATOM 5090 C C . GLU D 1 83 ? 1.171 20.094 -23.927 1.00 37.23 83 GLU D C 1
ATOM 5091 O O . GLU D 1 83 ? 0.515 19.111 -23.566 1.00 29.13 83 GLU D O 1
ATOM 5103 N N . ALA D 1 84 ? 0.687 21.024 -24.748 1.00 29.37 84 ALA D N 1
ATOM 5104 C CA . ALA D 1 84 ? -0.706 21.028 -25.185 1.00 33.45 84 ALA D CA 1
ATOM 5105 C C . ALA D 1 84 ? -0.985 19.876 -26.167 1.00 33.80 84 ALA D C 1
ATOM 5106 O O . ALA D 1 84 ? -2.012 19.224 -26.096 1.00 32.93 84 ALA D O 1
ATOM 5113 N N . THR D 1 85 ? -0.052 19.631 -27.080 1.00 30.52 85 THR D N 1
ATOM 5114 C CA . THR D 1 85 ? -0.140 18.451 -27.948 1.00 31.22 85 THR D CA 1
ATOM 5115 C C . THR D 1 85 ? -0.166 17.142 -27.122 1.00 31.57 85 THR D C 1
ATOM 5116 O O . THR D 1 85 ? -0.981 16.245 -27.358 1.00 35.38 85 THR D O 1
ATOM 5127 N N . ASP D 1 86 ? 0.751 17.017 -26.172 1.00 32.13 86 ASP D N 1
ATOM 5128 C CA . ASP D 1 86 ? 0.817 15.808 -25.342 1.00 37.98 86 ASP D CA 1
ATOM 5129 C C . ASP D 1 86 ? -0.520 15.544 -24.612 1.00 30.60 86 ASP D C 1
ATOM 5130 O O . ASP D 1 86 ? -0.941 14.389 -24.480 1.00 33.07 86 ASP D O 1
ATOM 5139 N N . LEU D 1 87 ? -1.167 16.605 -24.129 1.00 30.65 87 LEU D N 1
ATOM 5140 C CA . LEU D 1 87 ? -2.461 16.455 -23.479 1.00 32.42 87 LEU D CA 1
ATOM 5141 C C . LEU D 1 87 ? -3.462 15.829 -24.437 1.00 31.29 87 LEU D C 1
ATOM 5142 O O . LEU D 1 87 ? -4.162 14.893 -24.058 1.00 28.49 87 LEU D O 1
ATOM 5158 N N . GLY D 1 88 ? -3.496 16.267 -25.694 1.00 31.54 88 GLY D N 1
ATOM 5159 C CA . GLY D 1 88 ? -4.367 15.621 -26.678 1.00 29.01 88 GLY D CA 1
ATOM 5160 C C . GLY D 1 88 ? -3.930 14.196 -27.000 1.00 31.86 88 GLY D C 1
ATOM 5161 O O . GLY D 1 88 ? -4.735 13.244 -26.994 1.00 29.39 88 GLY D O 1
ATOM 5165 N N . LYS D 1 89 ? -2.648 14.037 -27.312 1.00 31.77 89 LYS D N 1
ATOM 5166 C CA . LYS D 1 89 ? -2.115 12.721 -27.668 1.00 41.93 89 LYS D CA 1
ATOM 5167 C C . LYS D 1 89 ? -2.420 11.667 -26.617 1.00 31.55 89 LYS D C 1
ATOM 5168 O O . LYS D 1 89 ? -2.918 10.564 -26.941 1.00 29.25 89 LYS D O 1
ATOM 5187 N N . GLU D 1 90 ? -2.132 11.968 -25.357 1.00 27.10 90 GLU D N 1
ATOM 5188 C CA . GLU D 1 90 ? -2.278 10.966 -24.314 1.00 32.03 90 GLU D CA 1
ATOM 5189 C C . GLU D 1 90 ? -3.753 10.762 -23.948 1.00 31.63 90 GLU D C 1
ATOM 5190 O O . GLU D 1 90 ? -4.092 9.800 -23.269 1.00 29.92 90 GLU D O 1
ATOM 5202 N N . ALA D 1 91 ? -4.633 11.639 -24.421 1.00 31.73 91 ALA D N 1
ATOM 5203 C CA . ALA D 1 91 ? -6.084 11.448 -24.254 1.00 29.27 91 ALA D CA 1
ATOM 5204 C C . ALA D 1 91 ? -6.663 10.682 -25.420 1.00 30.31 91 ALA D C 1
ATOM 5205 O O . ALA D 1 91 ? -7.852 10.401 -25.463 1.00 34.36 91 ALA D O 1
ATOM 5212 N N . GLY D 1 92 ? -5.828 10.394 -26.406 1.00 30.93 92 GLY D N 1
ATOM 5213 C CA . GLY D 1 92 ? -6.243 9.634 -27.566 1.00 33.49 92 GLY D CA 1
ATOM 5214 C C . GLY D 1 92 ? -6.755 10.460 -28.723 1.00 39.02 92 GLY D C 1
ATOM 5215 O O . GLY D 1 92 ? -7.394 9.911 -29.598 1.00 38.15 92 GLY D O 1
ATOM 5219 N N . PHE D 1 93 ? -6.431 11.757 -28.741 1.00 36.08 93 PHE D N 1
ATOM 5220 C CA . PHE D 1 93 ? -6.925 12.696 -29.741 1.00 36.11 93 PHE D CA 1
ATOM 5221 C C . PHE D 1 93 ? -5.810 13.087 -30.709 1.00 37.01 93 PHE D C 1
ATOM 5222 O O . PHE D 1 93 ? -4.632 13.002 -30.352 1.00 37.68 93 PHE D O 1
ATOM 5239 N N . PRO D 1 94 ? -6.168 13.537 -31.925 1.00 37.35 94 PRO D N 1
ATOM 5240 C CA . PRO D 1 94 ? -5.156 13.978 -32.891 1.00 38.94 94 PRO D CA 1
ATOM 5241 C C . PRO D 1 94 ? -4.703 15.434 -32.677 1.00 38.64 94 PRO D C 1
ATOM 5242 O O . PRO D 1 94 ? -3.891 15.943 -33.451 1.00 42.64 94 PRO D O 1
ATOM 5253 N N . LEU D 1 95 ? -5.193 16.070 -31.612 1.00 37.01 95 LEU D N 1
ATOM 5254 C CA . LEU D 1 95 ? -4.875 17.488 -31.311 1.00 39.48 95 LEU D CA 1
ATOM 5255 C C . LEU D 1 95 ? -3.393 17.843 -31.489 1.00 38.72 95 LEU D C 1
ATOM 5256 O O . LEU D 1 95 ? -2.505 17.179 -30.944 1.00 38.03 95 LEU D O 1
ATOM 5272 N N . MET D 1 96 ? -3.128 18.912 -32.229 1.00 35.99 96 MET D N 1
ATOM 5273 C CA . MET D 1 96 ? -1.765 19.259 -32.593 1.00 51.78 96 MET D CA 1
ATOM 5274 C C . MET D 1 96 ? -1.531 20.773 -32.515 1.00 40.69 96 MET D C 1
ATOM 5275 O O . MET D 1 96 ? -2.313 21.555 -33.012 1.00 39.54 96 MET D O 1
ATOM 5289 N N . PHE D 1 97 ? -0.463 21.144 -31.817 1.00 35.43 97 PHE D N 1
ATOM 5290 C CA . PHE D 1 97 ? 0.103 22.493 -31.858 1.00 35.64 97 PHE D CA 1
ATOM 5291 C C . PHE D 1 97 ? 1.518 22.482 -32.444 1.00 39.51 97 PHE D C 1
ATOM 5292 O O . PHE D 1 97 ? 2.329 21.599 -32.151 1.00 43.74 97 PHE D O 1
ATOM 5309 N N . THR D 1 98 ? 1.823 23.491 -33.251 1.00 37.15 98 THR D N 1
ATOM 5310 C CA . THR D 1 98 ? 3.134 23.634 -33.864 1.00 42.90 98 THR D CA 1
ATOM 5311 C C . THR D 1 98 ? 3.715 24.987 -33.516 1.00 50.25 98 THR D C 1
ATOM 5312 O O . THR D 1 98 ? 3.017 25.851 -32.974 1.00 46.86 98 THR D O 1
ATOM 5323 N N . THR D 1 99 ? 4.998 25.150 -33.813 1.00 46.47 99 THR D N 1
ATOM 5324 C CA . THR D 1 99 ? 5.657 26.444 -33.668 1.00 46.64 99 THR D CA 1
ATOM 5325 C C . THR D 1 99 ? 6.409 26.829 -34.934 1.00 57.71 99 THR D C 1
ATOM 5326 O O . THR D 1 99 ? 6.836 25.976 -35.721 1.00 47.03 99 THR D O 1
ATOM 5337 N N . GLU D 1 100 ? 6.551 28.132 -35.133 1.00 64.67 100 GLU D N 1
ATOM 5338 C CA . GLU D 1 100 ? 7.354 28.634 -36.233 1.00 66.44 100 GLU D CA 1
ATOM 5339 C C . GLU D 1 100 ? 7.858 30.018 -35.872 1.00 57.71 100 GLU D C 1
ATOM 5340 O O . GLU D 1 100 ? 7.243 30.710 -35.055 1.00 47.76 100 GLU D O 1
ATOM 5352 N N . PRO D 1 101 ? 8.999 30.414 -36.450 1.00 69.71 101 PRO D N 1
ATOM 5353 C CA . PRO D 1 101 ? 9.465 31.770 -36.190 1.00 73.70 101 PRO D CA 1
ATOM 5354 C C . PRO D 1 101 ? 8.436 32.788 -36.649 1.00 55.72 101 PRO D C 1
ATOM 5355 O O . PRO D 1 101 ? 7.773 32.590 -37.660 1.00 56.60 101 PRO D O 1
ATOM 5366 N N . GLU D 1 102 ? 8.292 33.848 -35.868 1.00 55.13 102 GLU D N 1
ATOM 5367 C CA . GLU D 1 102 ? 7.463 34.977 -36.231 1.00 76.92 102 GLU D CA 1
ATOM 5368 C C . GLU D 1 102 ? 8.121 35.720 -37.392 1.00 62.76 102 GLU D C 1
ATOM 5369 O O . GLU D 1 102 ? 7.463 36.018 -38.381 1.00 68.15 102 GLU D O 1
#

B-factor: mean 59.8, std 42.92, range [15.59, 291.75]

Radius of gyration: 21.46 Å; Cα contacts (8 Å, |Δi|>4): 640; chains: 4; bounding box: 55×54×52 Å

Organism: Agrobacterium fabrum (strain C58 / ATCC 33970) (NCBI:txid176299)

Nearest PDB structures (foldseek):
  4yjx-assembly2_B  TM=9.821E-01  e=1.360E-14  Agrobacterium fabrum str. C58
  3gq1-assembly2_B  TM=9.428E-01  e=1.417E-08  Caulobacter vibrioides
  1r6o-assembly2_D  TM=9.360E-01  e=2.842E-08  Escherichia coli
  2wa8-assembly2_C  TM=9.562E-01  e=4.425E-08  Escherichia coli K-12
  3o2b-assembly1_A  TM=9.610E-01  e=4.714E-08  Escherichia coli K-12

InterPro domains:
  IPR003769 Adaptor protein ClpS, core [PF02617] (20-98)
  IPR014719 Ribosomal protein bL12, C-terminal/adaptor protein ClpS-like [G3DSA:3.30.1390.10] (2-102)
  IPR014719 Ribosomal protein bL12, C-terminal/adaptor protein ClpS-like [SSF54736] (17-101)
  IPR022935 ATP-dependent Clp protease adaptor protein ClpS [MF_00302] (4-97)
  IPR022935 ATP-dependent Clp protease adaptor protein ClpS [PTHR33473] (7-101)

Foldseek 3Di:
DDDAWKKWKKWFDDDWDDLVLQQVLLCVLVVAHNVRSVVQHVVNVVPGMGTSDIGHPVSSVVSQVVSCVVQVVVVHRTGIDMDID/DAWKKFKKWFDDDDDDLVLQQVLCCVLVVDHSVVSVVQRVVNVVPGMGTSDIGGPVSSVVSQVVSCVSQVVVPHRTGIDMDIDD/DAWWKWKKWFDDDWDDPVLQQVLCCVLVVDHNVRSVVQRVVCVVVGMGTSDIGHDVSSVVSQVVSCVVQVVVVHRTGMDMDTD/DDQFKKWKKWFDDDDDDLVLQQVLCCVLVVDHNVRSVVQRVCNVVPGMGTSDIGHPVSSVVSQCVSCVSQVVVPHRTGMDMDTD

Secondary structure (DSSP, 8-state):
-PPP-EEEEEEEP-SSS-HHHHHHHHHHHH---HHHHHHHHHHHHHHSEEEEEEEEHHHHHHHHHHHHHHHHHHT----EEEEE-/-PPEEEEEEEP-SSS-HHHHHHHHHHHH---HHHHHHHHHHHHHHSEEEEEEEEHHHHHHHHHHHHHHHHHHT----EEEEE--/----EEEEEEP-SSS-HHHHHHHHHHHH---HHHHHHHHHHHHHHSEEEEEEE-HHHHHHHHHHHHHHHHHTT---EEEEEE-/-----EEEEEEP-SSS-HHHHHHHHHHHH---HHHHHHHHHHHHHHSEEEEEEE-HHHHHHHHHHHHHHHHHTT---EEEEEE-

CATH classification: 3.30.1390.10